Protein AF-A0A8S4QKG8-F1 (afdb_monomer_lite)

Secondary structure (DSSP, 8-state):
-----S--HHHHHHHHHHTT---TT---HHHHT-HHHHHHHHHHHHH--TTT---HHHHHHHHHHHHTT-SPPHHHHHHHHHHHHHHSTT-PPTT-HHHHHHHHHHHHHHHHHHHHHHHHHHHHHHHHHHHHHHHHHHHHHHHHHHHHHHHHHHHHHHHHHHHHHHHHHHHHHHHHHHHHHHHHHHHHHHHHHHH-TT-TTSSHHHHHHHHHHHTT---------------------------

Sequence (243 aa):
MNDLSTISDEEFVPFLKSLGVETYNKSFGWLLSDPDYEGVLGWIYNNLDQNNALTAREEYRYSELEKQGKVLSPEDLETQLHHLQDEFKGLCLPGDQDGLEDVTLDIRMQKEKLAMLNKQEEILKELIQQNEATNQELTMELTKLNAAQKLAADDERSMGEECVKLAKQVEAVTDDIIDTISDALNVYGNCAVDKYGSYGDALDRNNRKIFLRAGDRAWAPRAEHKFLEVGIIITSTDRRSIS

Structure (mmCIF, N/CA/C/O backbone):
data_AF-A0A8S4QKG8-F1
#
_entry.id   AF-A0A8S4QKG8-F1
#
loop_
_atom_site.group_PDB
_atom_site.id
_atom_site.type_symbol
_atom_site.label_atom_id
_atom_site.label_alt_id
_atom_site.label_comp_id
_atom_site.label_asym_id
_atom_site.label_entity_id
_atom_site.label_seq_id
_atom_site.pdbx_PDB_ins_code
_atom_site.Cartn_x
_atom_site.Cartn_y
_atom_site.Cartn_z
_atom_site.occupancy
_atom_site.B_iso_or_equiv
_atom_site.auth_seq_id
_atom_site.auth_comp_id
_atom_site.auth_asym_id
_atom_site.auth_atom_id
_atom_site.pdbx_PDB_model_num
ATOM 1 N N . MET A 1 1 ? -10.244 -33.639 55.761 1.00 27.81 1 MET A N 1
ATOM 2 C CA . MET A 1 1 ? -9.508 -33.469 54.489 1.00 27.81 1 MET A CA 1
ATOM 3 C C . MET A 1 1 ? -9.692 -32.014 54.112 1.00 27.81 1 MET A C 1
ATOM 5 O O . MET A 1 1 ? -10.764 -31.510 54.384 1.00 27.81 1 MET A O 1
ATOM 9 N N . ASN A 1 2 ? -8.629 -31.356 53.657 1.00 32.12 2 ASN A N 1
ATOM 10 C CA . ASN A 1 2 ? -8.483 -29.899 53.581 1.00 32.12 2 ASN A CA 1
ATOM 11 C C . ASN A 1 2 ? -9.630 -29.197 52.838 1.00 32.12 2 ASN A C 1
ATOM 13 O O . ASN A 1 2 ? -9.655 -29.230 51.609 1.00 32.12 2 ASN A O 1
ATOM 17 N N . ASP A 1 3 ? -10.500 -28.524 53.586 1.00 42.66 3 ASP A N 1
ATOM 18 C CA . ASP A 1 3 ? -11.373 -27.481 53.058 1.00 42.66 3 ASP A CA 1
ATOM 19 C C . ASP A 1 3 ? -10.503 -26.233 52.881 1.00 42.66 3 ASP A C 1
ATOM 21 O O . ASP A 1 3 ? -10.137 -25.550 53.837 1.00 42.66 3 ASP A O 1
ATOM 25 N N . LEU A 1 4 ? -10.033 -26.025 51.650 1.00 44.59 4 LEU A N 1
ATOM 26 C CA . LEU A 1 4 ? -9.472 -24.744 51.252 1.00 44.59 4 LEU A CA 1
ATOM 27 C C . LEU A 1 4 ? -10.643 -23.774 51.139 1.00 44.59 4 LEU A C 1
ATOM 29 O O . LEU A 1 4 ? -11.467 -23.941 50.241 1.00 44.59 4 LEU A O 1
ATOM 33 N N . SER A 1 5 ? -10.682 -22.762 52.004 1.00 53.34 5 SER A N 1
ATOM 34 C CA . SER A 1 5 ? -11.493 -21.565 51.792 1.00 53.34 5 SER A C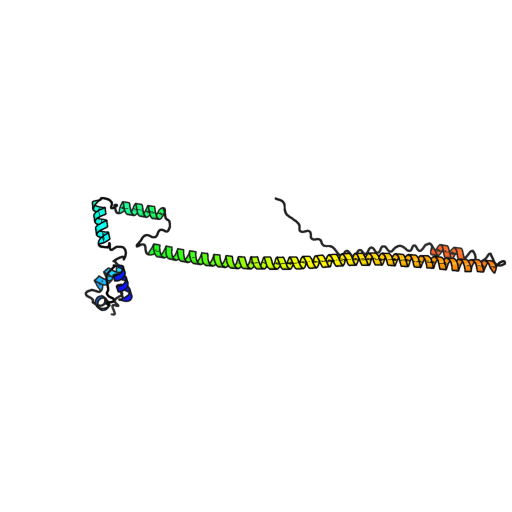A 1
ATOM 35 C C . SER A 1 5 ? -11.261 -21.088 50.356 1.00 53.34 5 SER A C 1
ATOM 37 O O . SER A 1 5 ? -10.155 -20.666 50.007 1.00 53.34 5 SER A O 1
ATOM 39 N N . THR A 1 6 ? -12.264 -21.223 49.489 1.00 65.62 6 THR A N 1
ATOM 40 C CA . THR A 1 6 ? -12.111 -20.982 48.043 1.00 65.62 6 THR A CA 1
ATOM 41 C C . THR A 1 6 ? -11.887 -19.516 47.694 1.00 65.62 6 THR A C 1
ATOM 43 O O . THR A 1 6 ? -11.539 -19.225 46.559 1.00 65.62 6 THR A O 1
ATOM 46 N N . ILE A 1 7 ? -12.098 -18.609 48.648 1.00 72.06 7 ILE A N 1
ATOM 47 C CA . ILE A 1 7 ? -12.075 -17.166 48.431 1.00 72.06 7 ILE A CA 1
ATOM 48 C C . ILE A 1 7 ? -10.981 -16.570 49.304 1.00 72.06 7 ILE A C 1
ATOM 50 O O . ILE A 1 7 ? -11.000 -16.701 50.530 1.00 72.06 7 ILE A O 1
ATOM 54 N N . SER A 1 8 ? -10.021 -15.917 48.661 1.00 82.88 8 SER A N 1
ATOM 55 C CA . SER A 1 8 ? -8.913 -15.255 49.347 1.00 82.88 8 SER A CA 1
ATOM 56 C C . SER A 1 8 ? -9.234 -13.794 49.676 1.00 82.88 8 SER A C 1
ATOM 58 O O . SER A 1 8 ? -10.112 -13.176 49.075 1.00 82.88 8 SER A O 1
ATOM 60 N N . ASP A 1 9 ? -8.471 -13.192 50.593 1.00 81.69 9 ASP A N 1
ATOM 61 C CA . ASP A 1 9 ? -8.544 -11.744 50.850 1.00 81.69 9 ASP A CA 1
ATOM 62 C C . ASP A 1 9 ? -8.263 -10.908 49.591 1.00 81.69 9 ASP A C 1
ATOM 64 O O . ASP A 1 9 ? -8.804 -9.811 49.441 1.00 81.69 9 ASP A O 1
ATOM 68 N N . GLU A 1 10 ? -7.436 -11.427 48.680 1.00 82.19 10 GLU A N 1
ATOM 69 C CA . GLU A 1 10 ? -7.090 -10.774 47.414 1.00 82.19 10 GLU A CA 1
ATOM 70 C C . GLU A 1 10 ? -8.295 -10.664 46.474 1.00 82.19 10 GLU A C 1
ATOM 72 O O . GLU A 1 10 ? -8.346 -9.743 45.665 1.00 82.19 10 GLU A O 1
ATOM 77 N N . GLU A 1 11 ? -9.287 -11.541 46.624 1.00 82.50 11 GLU A N 1
ATOM 78 C CA . GLU A 1 11 ? -10.525 -11.559 45.841 1.00 82.50 11 GLU A CA 1
ATOM 79 C C . GLU A 1 11 ? -11.683 -10.888 46.595 1.00 82.50 11 GLU A C 1
ATOM 81 O O . GLU A 1 11 ? -12.429 -10.076 46.040 1.00 82.50 11 GLU A O 1
ATOM 86 N N . PHE A 1 12 ? -11.798 -11.154 47.899 1.00 83.69 12 PHE A N 1
ATOM 87 C CA . PHE A 1 12 ? -12.907 -10.678 48.721 1.00 83.69 12 PHE A CA 1
ATOM 88 C C . PHE A 1 12 ? -12.830 -9.177 49.034 1.00 83.69 12 PHE A C 1
ATOM 90 O O . PHE A 1 12 ? -13.851 -8.488 49.064 1.00 83.69 12 PHE A O 1
ATOM 97 N N . VAL A 1 13 ? -11.629 -8.623 49.241 1.00 83.38 13 VAL A N 1
ATOM 98 C CA . VAL A 1 13 ? -11.464 -7.189 49.541 1.00 83.38 13 VAL A CA 1
ATOM 99 C C . VAL A 1 13 ? -11.816 -6.304 48.337 1.00 83.38 13 VAL A C 1
ATOM 101 O O . VAL A 1 13 ? -12.526 -5.312 48.538 1.00 83.38 13 VAL A O 1
ATOM 104 N N . PRO A 1 14 ? -11.371 -6.600 47.097 1.00 83.69 14 PRO A N 1
ATOM 105 C CA . PRO A 1 14 ? -11.862 -5.907 45.907 1.00 83.69 14 PRO A CA 1
ATOM 106 C C . PRO A 1 14 ? -13.374 -6.032 45.719 1.00 83.69 14 PRO A C 1
ATOM 108 O O . PRO A 1 14 ? -14.013 -5.029 45.406 1.00 83.69 14 PRO A O 1
ATOM 111 N N . PHE A 1 15 ? -13.955 -7.207 45.984 1.00 80.50 15 PHE A N 1
ATOM 112 C CA . PHE A 1 15 ? -15.405 -7.409 45.951 1.00 80.50 15 PHE A CA 1
ATOM 113 C C . PHE A 1 15 ? -16.141 -6.481 46.936 1.00 80.50 15 PHE A C 1
ATOM 115 O O . PHE A 1 15 ? -17.003 -5.705 46.524 1.00 80.50 15 PHE A O 1
ATOM 122 N N . LEU A 1 16 ? -15.743 -6.441 48.211 1.00 79.06 16 LEU A N 1
ATOM 123 C CA . LEU A 1 16 ? -16.337 -5.525 49.196 1.00 79.06 16 LEU A CA 1
ATOM 124 C C . LEU A 1 16 ? -16.180 -4.047 48.800 1.00 79.06 16 LEU A C 1
ATOM 126 O O . LEU A 1 16 ? -17.104 -3.254 48.976 1.00 79.06 16 LEU A O 1
ATOM 130 N N . LYS A 1 17 ? -15.032 -3.671 48.221 1.00 77.44 17 LYS A N 1
ATOM 131 C CA . LYS A 1 17 ? -14.807 -2.311 47.706 1.00 77.44 17 LYS A CA 1
ATOM 132 C C . LYS A 1 17 ? -15.717 -1.982 46.522 1.00 77.44 17 LYS A C 1
ATOM 134 O O . LYS A 1 17 ? -16.183 -0.849 46.441 1.00 77.44 17 LYS A O 1
ATOM 139 N N . SER A 1 18 ? -15.983 -2.943 45.635 1.00 69.06 18 SER A N 1
ATOM 140 C CA . SER A 1 18 ? -16.924 -2.763 44.520 1.00 69.06 18 SER A CA 1
ATOM 141 C C . SER A 1 18 ? -18.357 -2.513 45.006 1.00 69.06 18 SER A C 1
ATOM 143 O O . SER A 1 18 ? -19.052 -1.683 44.433 1.00 69.06 18 SER A O 1
ATOM 145 N N . LEU A 1 19 ? -18.744 -3.105 46.142 1.00 70.44 19 LEU A N 1
ATOM 146 C CA . LEU A 1 19 ? -20.017 -2.850 46.830 1.00 70.44 19 LEU A CA 1
ATOM 147 C C . LEU A 1 19 ? -20.035 -1.540 47.649 1.00 70.44 19 LEU A C 1
ATOM 149 O O . LEU A 1 19 ? -21.010 -1.253 48.341 1.00 70.44 19 LEU A O 1
ATOM 153 N N . GLY A 1 20 ? -18.959 -0.745 47.619 1.00 67.00 20 GLY A N 1
ATOM 154 C CA . GLY A 1 20 ? -18.856 0.518 48.358 1.00 67.00 20 GLY A CA 1
ATOM 155 C C . GLY A 1 20 ? -18.564 0.367 49.856 1.00 67.00 20 GLY A C 1
ATOM 156 O O . GLY A 1 20 ? -18.690 1.338 50.603 1.00 67.00 20 GLY A O 1
ATOM 157 N N . VAL A 1 21 ? -18.160 -0.821 50.317 1.00 76.50 21 VAL A N 1
ATOM 158 C CA . VAL A 1 21 ? -17.797 -1.063 51.720 1.00 76.50 21 VAL A CA 1
ATOM 159 C C . VAL A 1 21 ? -16.366 -0.587 51.980 1.00 76.50 21 VAL A C 1
ATOM 161 O O . VAL A 1 21 ? -15.404 -1.049 51.360 1.00 76.50 21 VAL A O 1
ATOM 164 N N . GLU A 1 22 ? -16.197 0.321 52.944 1.00 78.06 22 GLU A N 1
ATOM 165 C CA . GLU A 1 22 ? -14.873 0.753 53.392 1.00 78.06 22 GLU A CA 1
ATOM 166 C C . GLU A 1 22 ? -14.187 -0.361 54.195 1.00 78.06 22 GLU A C 1
ATOM 168 O O . GLU A 1 22 ? -14.507 -0.631 55.351 1.00 78.06 22 GLU A O 1
ATOM 173 N N . THR A 1 23 ? -13.200 -1.012 53.580 1.00 78.69 23 THR A N 1
ATOM 174 C CA . THR A 1 23 ? -12.459 -2.123 54.200 1.00 78.69 23 THR A CA 1
ATOM 175 C C . THR A 1 23 ? -11.288 -1.676 55.079 1.00 78.69 23 THR A C 1
ATOM 177 O O . THR A 1 23 ? -10.695 -2.497 55.775 1.00 78.69 23 THR A O 1
ATOM 180 N N . TYR A 1 24 ? -10.929 -0.385 55.069 1.00 81.81 24 TYR A N 1
ATOM 181 C CA . TYR A 1 24 ? -9.820 0.203 55.845 1.00 81.81 24 TYR A CA 1
ATOM 182 C C . TYR A 1 24 ? -8.484 -0.562 55.748 1.00 81.81 24 TYR A C 1
ATOM 184 O O . TYR A 1 24 ? -7.706 -0.571 56.701 1.00 81.81 24 TYR A O 1
ATOM 192 N N . ASN A 1 25 ? -8.217 -1.223 54.614 1.00 78.31 25 ASN A N 1
ATOM 193 C CA . ASN A 1 25 ? -7.061 -2.112 54.412 1.00 78.31 25 ASN A CA 1
ATOM 194 C C . ASN A 1 25 ? -6.927 -3.217 55.480 1.00 78.31 25 ASN A C 1
ATOM 196 O O . ASN A 1 25 ? -5.820 -3.670 55.774 1.00 78.31 25 ASN A O 1
ATOM 200 N N . LYS A 1 26 ? -8.042 -3.639 56.082 1.00 80.94 26 LYS A N 1
ATOM 201 C CA . LYS A 1 26 ? -8.073 -4.777 56.998 1.00 80.94 26 LYS A CA 1
ATOM 202 C C . LYS A 1 26 ? -8.144 -6.085 56.214 1.00 80.94 26 LYS A C 1
ATOM 204 O O . LYS A 1 26 ? -8.755 -6.148 55.153 1.00 80.94 26 LYS A O 1
ATOM 209 N N . SER A 1 27 ? -7.519 -7.111 56.782 1.00 81.75 27 SER A N 1
ATOM 210 C CA . SER A 1 27 ? -7.622 -8.496 56.326 1.00 81.75 27 SER A CA 1
ATOM 211 C C . SER A 1 27 ? -8.910 -9.126 56.865 1.00 81.75 27 SER A C 1
ATOM 213 O O . SER A 1 27 ? -9.247 -8.941 58.041 1.00 81.75 27 SER A O 1
ATOM 215 N N . PHE A 1 28 ? -9.614 -9.863 56.007 1.00 83.06 28 PHE A N 1
ATOM 216 C CA . PHE A 1 28 ? -10.809 -10.645 56.329 1.00 83.06 28 PHE A CA 1
ATOM 217 C C . PHE A 1 28 ? -10.529 -12.150 56.278 1.00 83.06 28 PHE A C 1
ATOM 219 O O . PHE A 1 28 ? -11.426 -12.934 56.569 1.00 83.06 28 PHE A O 1
ATOM 226 N N . GLY A 1 29 ? -9.287 -12.568 56.011 1.00 80.00 29 GLY A N 1
ATOM 227 C CA . GLY A 1 29 ? -8.902 -13.975 55.917 1.00 80.00 29 GLY A CA 1
ATOM 228 C C . GLY A 1 29 ? -9.240 -14.781 57.172 1.00 80.00 29 GLY A C 1
ATOM 229 O O . GLY A 1 29 ? -9.625 -15.940 57.070 1.00 80.00 29 GLY A O 1
ATOM 230 N N . TRP A 1 30 ? -9.187 -14.158 58.355 1.00 82.50 30 TRP A N 1
ATOM 231 C CA . TRP A 1 30 ? -9.609 -14.790 59.611 1.00 82.50 30 TRP A CA 1
ATOM 232 C C . TRP A 1 30 ? -11.117 -15.077 59.663 1.00 82.50 30 TRP A C 1
ATOM 234 O O . TRP A 1 30 ? -11.514 -16.072 60.252 1.00 82.50 30 TRP A O 1
ATOM 244 N N . LEU A 1 31 ? -11.936 -14.224 59.045 1.00 82.00 31 LEU A N 1
ATOM 245 C CA . LEU A 1 31 ? -13.392 -14.353 58.983 1.00 82.00 31 LEU A CA 1
ATOM 246 C C . LEU A 1 31 ? -13.812 -15.318 57.864 1.00 82.00 31 LEU A C 1
ATOM 248 O O . LEU A 1 31 ? -14.765 -16.070 58.018 1.00 82.00 31 LEU A O 1
ATOM 252 N N . LEU A 1 32 ? -13.065 -15.324 56.756 1.00 80.19 32 LEU A N 1
ATOM 253 C CA . LEU A 1 32 ? -13.228 -16.267 55.645 1.00 80.19 32 LEU A CA 1
ATOM 254 C C . LEU A 1 32 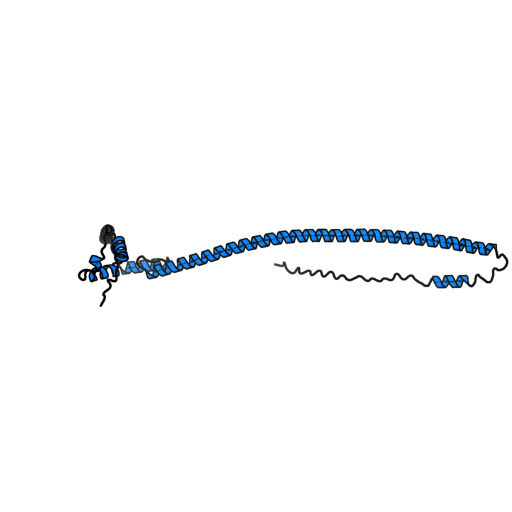? -12.812 -17.698 56.014 1.00 80.19 32 LEU A C 1
ATOM 256 O O . LEU A 1 32 ? -13.237 -18.633 55.352 1.00 80.19 32 LEU A O 1
ATOM 260 N N . SER A 1 33 ? -12.002 -17.860 57.065 1.00 80.50 33 SER A N 1
ATOM 261 C CA . SER A 1 33 ? -11.580 -19.164 57.599 1.00 80.50 33 SER A CA 1
ATOM 262 C C . SER A 1 33 ? -12.403 -19.616 58.812 1.00 80.50 33 SER A C 1
ATOM 264 O O . SER A 1 33 ? -12.088 -20.644 59.413 1.00 80.50 33 SER A O 1
ATOM 266 N N . ASP A 1 34 ? -13.391 -18.822 59.238 1.00 83.50 34 ASP A N 1
ATOM 267 C CA . ASP A 1 34 ? -14.252 -19.147 60.372 1.00 83.50 34 ASP A CA 1
ATOM 268 C C . ASP A 1 34 ? -15.469 -19.949 59.873 1.00 83.50 34 ASP A C 1
ATOM 270 O O . ASP A 1 34 ? -16.267 -19.400 59.107 1.00 83.50 34 ASP A O 1
ATOM 274 N N . PRO A 1 35 ? -15.655 -21.215 60.298 1.00 81.00 35 PRO A N 1
ATOM 275 C CA . PRO A 1 35 ? -16.741 -22.076 59.823 1.00 81.00 35 PRO A CA 1
ATOM 276 C C . PRO A 1 35 ? -18.144 -21.489 60.020 1.00 81.00 35 PRO A C 1
ATOM 278 O O . PRO A 1 35 ? -19.060 -21.827 59.269 1.00 81.00 35 PRO A O 1
ATOM 281 N N . ASP A 1 36 ? -18.320 -20.608 61.010 1.00 82.00 36 ASP A N 1
ATOM 282 C CA . ASP A 1 36 ? -19.609 -19.974 61.299 1.00 82.00 36 ASP A CA 1
ATOM 283 C C . ASP A 1 36 ? -19.971 -18.886 60.266 1.00 82.00 36 ASP A C 1
ATOM 285 O O . ASP A 1 36 ? -21.151 -18.572 60.080 1.00 82.00 36 ASP A O 1
ATOM 289 N N . TYR A 1 37 ? -18.978 -18.322 59.564 1.00 77.75 37 TYR A N 1
ATOM 290 C CA . TYR A 1 37 ? -19.150 -17.214 58.612 1.00 77.75 37 TYR A CA 1
ATOM 291 C C . TYR A 1 37 ? -18.769 -17.574 57.172 1.00 77.75 37 TYR A C 1
ATOM 293 O O . TYR A 1 37 ? -19.344 -17.009 56.240 1.00 77.75 37 TYR A O 1
ATOM 301 N N . GLU A 1 38 ? -17.856 -18.524 56.969 1.00 81.19 38 GLU A N 1
ATOM 302 C CA . GLU A 1 38 ? -17.320 -18.934 55.667 1.00 81.19 38 GLU A CA 1
ATOM 303 C C . GLU A 1 38 ? -18.432 -19.274 54.666 1.00 81.19 38 GLU A C 1
ATOM 305 O O . GLU A 1 38 ? -18.442 -18.762 53.546 1.00 81.19 38 GLU A O 1
ATOM 310 N N . GLY A 1 39 ? -19.430 -20.061 55.083 1.00 75.44 39 GLY A N 1
ATOM 311 C CA . GLY A 1 39 ? -20.544 -20.446 54.212 1.00 75.44 39 GLY A CA 1
ATOM 312 C C . GLY A 1 39 ? -21.406 -19.261 53.764 1.00 75.44 39 GLY A C 1
ATOM 313 O O . GLY A 1 39 ? -21.828 -19.196 52.609 1.00 75.44 39 GLY A O 1
ATOM 314 N N . VAL A 1 40 ? -21.641 -18.292 54.653 1.00 76.50 40 VAL A N 1
ATOM 315 C CA . VAL A 1 40 ? -22.446 -17.097 54.353 1.00 76.50 40 VAL A CA 1
ATOM 316 C C . VAL A 1 40 ? -21.664 -16.128 53.469 1.00 76.50 40 VAL A C 1
ATOM 318 O O . VAL A 1 40 ? -22.211 -15.600 52.504 1.00 76.50 40 VAL A O 1
ATOM 321 N N . LEU A 1 41 ? -20.379 -15.918 53.758 1.00 78.62 41 LEU A N 1
ATOM 322 C CA . LEU A 1 41 ? -19.513 -15.031 52.979 1.00 78.62 41 LEU A CA 1
ATOM 323 C C . LEU A 1 41 ? -19.220 -15.600 51.592 1.00 78.62 41 LEU A C 1
ATOM 325 O O . LEU A 1 41 ? -19.225 -14.850 50.619 1.00 78.62 41 LEU A O 1
ATOM 329 N N . GLY A 1 42 ? -19.053 -16.919 51.486 1.00 74.94 42 GLY A N 1
ATOM 330 C CA . GLY A 1 42 ? -18.934 -17.605 50.206 1.00 74.94 42 GLY A CA 1
ATOM 331 C C . GLY A 1 42 ? -20.214 -17.531 49.384 1.00 74.94 42 GLY A C 1
ATOM 332 O O . GLY A 1 42 ? -20.161 -17.294 48.179 1.00 74.94 42 GLY A O 1
ATOM 333 N N . TRP A 1 43 ? -21.381 -17.655 50.020 1.00 73.88 43 TRP A N 1
ATOM 334 C CA . TRP A 1 43 ? -22.649 -17.443 49.326 1.00 73.88 43 TRP A CA 1
ATOM 335 C C . TRP A 1 43 ? -22.785 -15.999 48.828 1.00 73.88 43 TRP A C 1
ATOM 337 O O . TRP A 1 43 ? -23.118 -15.793 47.665 1.00 73.88 43 TRP A O 1
ATOM 347 N N . ILE A 1 44 ? -22.463 -15.009 49.665 1.00 72.75 44 ILE A N 1
ATOM 348 C CA . ILE A 1 44 ? -22.482 -13.587 49.298 1.00 72.75 44 ILE A CA 1
ATOM 349 C C . ILE A 1 44 ? -21.546 -13.317 48.115 1.00 72.75 44 ILE A C 1
ATOM 351 O O . ILE A 1 44 ? -21.988 -12.775 47.112 1.00 72.75 44 ILE A O 1
ATOM 355 N N . TYR A 1 45 ? -20.286 -13.738 48.190 1.00 74.12 45 TYR A N 1
ATOM 356 C CA . TYR A 1 45 ? -19.305 -13.515 47.126 1.00 74.12 45 TYR A CA 1
ATOM 357 C C . TYR A 1 45 ? -19.743 -14.096 45.773 1.00 74.12 45 TYR A C 1
ATOM 359 O O . TYR A 1 45 ? -19.533 -13.477 44.737 1.00 74.12 45 TYR A O 1
ATOM 367 N N . ASN A 1 46 ? -20.390 -15.264 45.787 1.00 69.44 46 ASN A N 1
ATOM 368 C CA . ASN A 1 46 ? -20.796 -15.961 44.567 1.00 69.44 46 ASN A CA 1
ATOM 369 C C . ASN A 1 46 ? -22.152 -15.508 43.999 1.00 69.44 46 ASN A C 1
ATOM 371 O O . ASN A 1 46 ? -22.456 -15.844 42.859 1.00 69.44 46 ASN A O 1
ATOM 375 N N . ASN A 1 47 ? -22.993 -14.821 44.783 1.00 60.72 47 ASN A N 1
ATOM 376 C CA . ASN A 1 47 ? -24.384 -14.531 44.397 1.00 60.72 47 ASN A CA 1
ATOM 377 C C . ASN A 1 47 ? -24.761 -13.041 44.462 1.00 60.72 47 ASN A C 1
ATOM 379 O O . ASN A 1 47 ? -25.785 -12.660 43.895 1.00 60.72 47 ASN A O 1
ATOM 383 N N . LEU A 1 48 ? -23.982 -12.188 45.138 1.00 65.31 48 LEU A N 1
ATOM 384 C CA . LEU A 1 48 ? -24.172 -10.738 45.076 1.00 65.31 48 LEU A CA 1
ATOM 385 C C . LEU A 1 48 ? -23.450 -10.194 43.845 1.00 65.31 48 LEU A C 1
ATOM 387 O O . LEU A 1 48 ? -22.249 -9.945 43.856 1.00 65.31 48 LEU A O 1
ATOM 391 N N . ASP A 1 49 ? -24.217 -10.013 42.777 1.00 56.56 49 ASP A N 1
ATOM 392 C CA . ASP A 1 49 ? -23.765 -9.319 41.580 1.00 56.56 49 ASP A CA 1
ATOM 393 C C . ASP A 1 49 ? -23.447 -7.850 41.928 1.00 56.56 49 ASP A C 1
ATOM 395 O O . ASP A 1 49 ? -24.255 -7.153 42.555 1.00 56.56 49 ASP A O 1
ATOM 399 N N . GLN A 1 50 ? -22.257 -7.387 41.526 1.00 54.69 50 GLN A N 1
ATOM 400 C CA . GLN A 1 50 ? -21.750 -6.023 41.736 1.00 54.69 50 GLN A C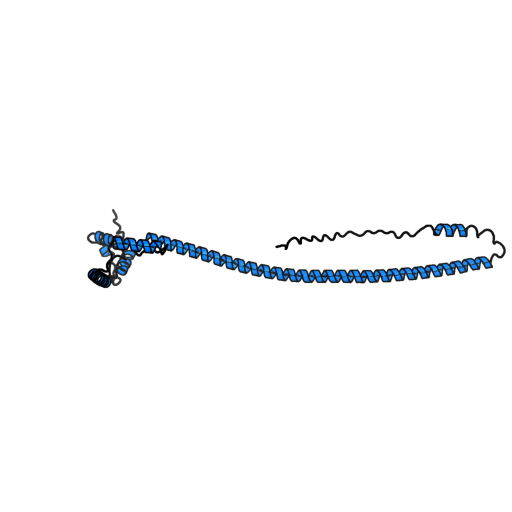A 1
ATOM 401 C C . GLN A 1 50 ? -22.709 -4.950 41.187 1.00 54.69 50 GLN A C 1
ATOM 403 O O . GLN A 1 50 ? -22.627 -3.792 41.593 1.00 54.69 50 GLN A O 1
ATOM 408 N N . ASN A 1 51 ? -23.636 -5.339 40.304 1.00 51.53 51 ASN A N 1
ATOM 409 C CA . ASN A 1 51 ? -24.620 -4.463 39.673 1.00 51.53 51 ASN A CA 1
ATOM 410 C C . ASN A 1 51 ? -26.032 -4.509 40.293 1.00 51.53 51 ASN A C 1
ATOM 412 O O . ASN A 1 51 ? -26.869 -3.690 39.917 1.00 51.53 51 ASN A O 1
ATOM 416 N N . ASN A 1 52 ? -26.324 -5.426 41.228 1.00 51.88 52 ASN A N 1
ATOM 417 C CA . ASN A 1 52 ? -27.689 -5.627 41.755 1.00 51.88 52 ASN A CA 1
ATOM 418 C C . ASN A 1 52 ? -27.972 -4.947 43.102 1.00 51.88 52 ASN A C 1
ATOM 420 O O . ASN A 1 52 ? -29.121 -4.909 43.546 1.00 51.88 52 ASN A O 1
ATOM 424 N N . ALA A 1 53 ? -26.954 -4.408 43.773 1.00 57.53 53 ALA A N 1
ATOM 425 C CA . ALA A 1 53 ? -27.153 -3.633 44.990 1.00 57.53 53 ALA A CA 1
ATOM 426 C C . ALA A 1 53 ? -27.427 -2.168 44.624 1.00 57.53 53 ALA A C 1
ATOM 428 O O . ALA A 1 53 ? -26.503 -1.407 44.339 1.00 57.53 53 ALA A O 1
ATOM 429 N N . LEU A 1 54 ? -28.700 -1.763 44.643 1.00 56.84 54 LEU A N 1
ATOM 430 C CA . LEU A 1 54 ? -29.058 -0.348 44.561 1.00 56.84 54 LEU A CA 1
ATOM 431 C C . LEU A 1 54 ? -28.411 0.378 45.746 1.00 56.84 54 LEU A C 1
ATOM 433 O O . LEU A 1 54 ? -28.610 0.017 46.905 1.00 56.84 54 LEU A O 1
ATOM 437 N N . THR A 1 55 ? -27.642 1.429 45.480 1.00 64.88 55 THR A N 1
ATOM 438 C CA . THR A 1 55 ? -27.177 2.308 46.556 1.00 64.88 55 THR A CA 1
ATOM 439 C C . THR A 1 55 ? -28.386 2.925 47.266 1.00 64.88 55 THR A C 1
ATOM 441 O O . THR A 1 55 ? -29.428 3.136 46.650 1.00 64.88 55 THR A O 1
ATOM 444 N N . ALA A 1 56 ? -28.262 3.328 48.535 1.00 70.75 56 ALA A N 1
ATOM 445 C CA . ALA A 1 56 ? -29.368 3.972 49.269 1.00 70.75 56 ALA A CA 1
ATOM 446 C C . ALA A 1 56 ? -29.983 5.179 48.518 1.00 70.75 56 ALA A C 1
ATOM 448 O O . ALA A 1 56 ? -31.161 5.512 48.660 1.00 70.75 56 ALA A O 1
ATOM 449 N N . ARG A 1 57 ? -29.179 5.842 47.676 1.00 66.19 57 ARG A N 1
ATOM 450 C CA . ARG A 1 57 ? -29.628 6.908 46.775 1.00 66.19 57 ARG A CA 1
ATOM 451 C C . ARG A 1 57 ? -30.490 6.380 45.626 1.00 66.19 57 ARG A C 1
ATOM 453 O O . ARG A 1 57 ? -31.450 7.046 45.239 1.00 66.19 57 ARG A O 1
ATOM 460 N N . GLU A 1 58 ? -30.126 5.247 45.049 1.00 71.88 58 GLU A N 1
ATOM 461 C CA . GLU A 1 58 ? -30.855 4.591 43.965 1.00 71.88 58 GLU A CA 1
ATOM 462 C C . GLU A 1 58 ? -32.118 3.904 44.471 1.00 71.88 58 GLU A C 1
ATOM 464 O O . GLU A 1 58 ? -33.145 4.045 43.821 1.00 71.88 58 GLU A O 1
ATOM 469 N N . GLU A 1 59 ? -32.100 3.302 45.662 1.00 76.69 59 GLU A N 1
ATOM 470 C CA . GLU A 1 59 ? -33.300 2.797 46.343 1.00 76.69 59 GLU A CA 1
ATOM 471 C C . GLU A 1 59 ? -34.319 3.922 46.589 1.00 76.69 59 GLU A C 1
ATOM 473 O O . GLU A 1 59 ? -35.503 3.801 46.259 1.00 76.69 59 GLU A O 1
ATOM 478 N N . TYR A 1 60 ? -33.864 5.077 47.097 1.00 78.69 60 TYR A N 1
ATOM 479 C CA . TYR A 1 60 ? -34.723 6.255 47.247 1.00 78.69 60 TYR A CA 1
ATOM 480 C C . TYR A 1 60 ? -35.277 6.732 45.896 1.00 78.69 60 TYR A C 1
ATOM 482 O O . TYR A 1 60 ? -36.465 7.024 45.770 1.00 78.69 60 TYR A O 1
ATOM 490 N N . ARG A 1 61 ? -34.440 6.780 44.854 1.00 78.75 61 ARG A N 1
ATOM 491 C CA . ARG A 1 61 ? -34.878 7.166 43.503 1.00 78.75 61 ARG A CA 1
ATOM 492 C C . ARG A 1 61 ? -35.892 6.186 42.923 1.00 78.75 61 ARG A C 1
ATOM 494 O O . ARG A 1 61 ? -36.860 6.629 42.313 1.00 78.75 61 ARG A O 1
ATOM 501 N N . TYR A 1 62 ? -35.661 4.890 43.098 1.00 81.94 62 TYR A N 1
ATOM 502 C CA . TYR A 1 62 ? -36.536 3.832 42.617 1.00 81.94 62 TYR A CA 1
ATOM 503 C C . TYR A 1 62 ? -37.901 3.930 43.296 1.00 81.94 62 TYR A C 1
ATOM 505 O O . TYR A 1 62 ? -38.912 4.019 42.609 1.00 81.94 62 TYR A O 1
ATOM 513 N N . SER A 1 63 ? -37.931 4.059 44.625 1.00 83.44 63 SER A N 1
ATOM 514 C CA . SER A 1 63 ? -39.184 4.221 45.374 1.00 83.44 63 SER A CA 1
ATOM 515 C C . SER A 1 63 ? -39.953 5.501 45.009 1.00 83.44 63 SER A C 1
ATOM 517 O O . SER A 1 63 ? -41.181 5.488 44.953 1.00 83.44 63 SER A O 1
ATOM 519 N N . GLU A 1 64 ? -39.276 6.612 44.703 1.00 88.25 64 GLU A N 1
ATOM 520 C CA . GLU A 1 64 ? -39.934 7.820 44.184 1.00 88.25 64 GLU A CA 1
ATOM 521 C C . GLU A 1 64 ? -40.510 7.624 42.772 1.00 88.25 64 GLU A C 1
ATOM 523 O O . GLU A 1 64 ? -41.601 8.114 42.476 1.00 88.25 64 GLU A O 1
ATOM 528 N N . LEU A 1 65 ? -39.810 6.899 41.895 1.00 85.00 65 LEU A N 1
ATOM 529 C CA . LEU A 1 65 ? -40.297 6.566 40.552 1.00 85.00 65 LEU A CA 1
ATOM 530 C C . LEU A 1 65 ? -41.478 5.591 40.599 1.00 85.00 65 LEU A C 1
ATOM 532 O O . LEU A 1 65 ? -42.423 5.737 39.822 1.00 85.00 65 LEU A O 1
ATOM 536 N N . GLU A 1 66 ? -41.448 4.646 41.534 1.00 86.81 66 GLU A N 1
ATOM 537 C CA . GLU A 1 66 ? -42.514 3.679 41.780 1.00 86.81 66 GLU A CA 1
ATOM 538 C C . GLU A 1 66 ? -43.789 4.385 42.259 1.00 86.81 66 GLU A C 1
ATOM 540 O O . GLU A 1 66 ? -44.853 4.205 41.668 1.00 86.81 66 GLU A O 1
ATOM 545 N N . LYS A 1 67 ? -43.677 5.306 43.230 1.00 89.81 67 LYS A N 1
ATOM 546 C CA . LYS A 1 67 ? -44.798 6.163 43.671 1.00 89.81 67 LYS A CA 1
ATOM 547 C C . LYS A 1 67 ? -45.385 7.013 42.543 1.00 89.81 67 LYS A C 1
ATOM 549 O O . LYS A 1 67 ? -46.569 7.334 42.569 1.00 89.81 67 LYS A O 1
ATOM 554 N N . GLN A 1 68 ? -44.562 7.409 41.572 1.00 89.75 68 GLN A N 1
ATOM 555 C CA . GLN A 1 68 ? -44.988 8.178 40.399 1.00 89.75 68 GLN A CA 1
ATOM 556 C C . GLN A 1 68 ? -45.563 7.299 39.276 1.00 89.75 68 GLN A C 1
ATOM 558 O O . GLN A 1 68 ? -45.958 7.843 38.245 1.00 89.75 68 GLN A O 1
ATOM 563 N N . GLY A 1 69 ? -45.594 5.971 39.444 1.00 83.56 69 GLY A N 1
ATOM 564 C CA . GLY A 1 69 ? -46.062 5.028 38.425 1.00 83.56 69 GLY A CA 1
ATOM 565 C C . GLY A 1 69 ? -45.184 4.999 37.171 1.00 83.56 69 GLY A C 1
ATOM 566 O O . GLY A 1 69 ? -45.676 4.709 36.086 1.00 83.56 69 GLY A O 1
ATOM 567 N N . LYS A 1 70 ? -43.902 5.363 37.296 1.00 83.88 70 LYS A N 1
ATOM 568 C CA . LYS A 1 70 ? -42.940 5.427 36.180 1.00 83.88 70 LYS A CA 1
ATOM 569 C C . LYS A 1 70 ? -42.074 4.176 36.051 1.00 83.88 70 LYS A C 1
ATOM 571 O O . LYS A 1 70 ? -41.256 4.103 35.138 1.00 83.88 70 LYS A O 1
ATOM 576 N N . VAL A 1 71 ? -42.210 3.235 36.979 1.00 84.50 71 VAL A N 1
ATOM 577 C CA . VAL A 1 71 ? -41.522 1.945 36.931 1.00 84.50 71 VAL A CA 1
ATOM 578 C C . VAL A 1 71 ? -42.288 1.043 35.973 1.00 84.50 71 VAL A C 1
ATOM 580 O O . VAL A 1 71 ? -43.498 0.869 36.111 1.00 84.50 71 VAL A O 1
ATOM 583 N N . LEU A 1 72 ? -41.581 0.524 34.974 1.00 82.62 72 LEU A N 1
ATOM 584 C CA . LEU A 1 72 ? -42.138 -0.424 34.017 1.00 82.62 72 LEU A CA 1
ATOM 585 C C . LEU A 1 72 ? -42.391 -1.769 34.694 1.00 82.62 72 LEU A C 1
ATOM 587 O O . LEU A 1 72 ? -41.710 -2.132 35.655 1.00 82.62 72 LEU A O 1
ATOM 591 N N . SER A 1 73 ? -43.356 -2.518 34.164 1.00 86.62 73 SER A N 1
ATOM 592 C CA . SER A 1 73 ? -43.482 -3.923 34.529 1.00 86.62 73 SER A CA 1
ATOM 593 C C . SER A 1 73 ? -42.244 -4.699 34.041 1.00 86.62 73 SER A C 1
ATOM 595 O O . SER A 1 73 ? -41.597 -4.267 33.082 1.00 86.62 73 SER A O 1
ATOM 597 N N . PRO A 1 74 ? -41.899 -5.839 34.665 1.00 82.75 74 PRO A N 1
ATOM 598 C CA . PRO A 1 74 ? -40.778 -6.666 34.215 1.00 82.75 74 PRO A CA 1
ATOM 599 C C . PRO A 1 74 ? -40.896 -7.075 32.739 1.00 82.75 74 PRO A C 1
ATOM 601 O O . PRO A 1 74 ? -39.924 -6.992 31.998 1.00 82.75 74 PRO A O 1
ATOM 604 N N . GLU A 1 75 ? -42.108 -7.423 32.298 1.00 85.88 75 GLU A N 1
ATOM 605 C CA . GLU A 1 75 ? -42.407 -7.826 30.917 1.00 85.88 75 GLU A CA 1
ATOM 606 C C . GLU A 1 75 ? -42.216 -6.661 29.928 1.00 85.88 75 GLU A C 1
ATOM 608 O O . GLU A 1 75 ? -41.616 -6.825 28.861 1.00 85.88 75 GLU A O 1
ATOM 613 N N . ASP A 1 76 ? -42.667 -5.454 30.290 1.00 86.06 76 ASP A N 1
ATOM 614 C CA . ASP A 1 76 ? -42.476 -4.256 29.462 1.00 86.06 76 ASP A CA 1
ATOM 615 C C . ASP A 1 76 ? -40.999 -3.839 29.399 1.00 86.06 76 ASP A C 1
ATOM 617 O O . ASP A 1 76 ? -40.531 -3.360 28.362 1.00 86.06 76 ASP A O 1
ATOM 621 N N . LEU A 1 77 ? -40.258 -4.018 30.498 1.00 84.25 77 LEU A N 1
ATOM 622 C CA . LEU A 1 77 ? -38.831 -3.722 30.574 1.00 84.25 77 LEU A CA 1
ATOM 623 C C . LEU A 1 77 ? -38.017 -4.673 29.688 1.00 84.25 77 LEU A C 1
ATOM 625 O O . LEU A 1 77 ? -37.200 -4.200 28.901 1.00 84.25 77 LEU A O 1
ATOM 629 N N . GLU A 1 78 ? -38.266 -5.984 29.764 1.00 83.69 78 GLU A N 1
ATOM 630 C CA . GLU A 1 78 ? -37.626 -6.980 28.890 1.00 83.69 78 GLU A CA 1
ATOM 631 C C . GLU A 1 78 ? -37.911 -6.693 27.414 1.00 83.69 78 GLU A C 1
ATOM 633 O O . GLU A 1 78 ? -37.001 -6.704 26.584 1.00 83.69 78 GLU A O 1
ATOM 638 N N . THR A 1 79 ? -39.158 -6.346 27.087 1.00 87.69 79 THR A N 1
ATOM 639 C CA . THR A 1 79 ? -39.551 -6.017 25.712 1.00 87.69 79 THR A CA 1
ATOM 640 C C . THR A 1 79 ? -38.802 -4.785 25.187 1.00 87.69 79 THR A C 1
ATOM 642 O O . THR A 1 79 ? -38.340 -4.774 24.044 1.00 87.69 79 THR A O 1
ATOM 645 N N . GLN A 1 80 ? -38.638 -3.746 26.013 1.00 86.62 80 GLN A N 1
ATOM 646 C CA . GLN A 1 80 ? -37.871 -2.553 25.639 1.00 86.62 80 GLN A CA 1
ATOM 647 C C . GLN A 1 80 ? -36.366 -2.822 25.541 1.00 86.62 80 GLN A C 1
ATOM 649 O O . GLN A 1 80 ? -35.715 -2.287 24.642 1.00 86.62 80 GLN A O 1
ATOM 654 N N . LEU A 1 81 ? -35.811 -3.655 26.425 1.00 84.44 81 LEU A N 1
ATOM 655 C CA . LEU A 1 81 ? -34.404 -4.055 26.372 1.00 84.44 81 LEU A CA 1
ATOM 656 C C . LEU A 1 81 ? -34.095 -4.858 25.107 1.00 84.44 81 LEU A C 1
ATOM 658 O O . LEU A 1 81 ? -33.109 -4.561 24.434 1.00 84.44 81 LEU A O 1
ATOM 662 N N . HIS A 1 82 ? -34.963 -5.796 24.722 1.00 84.62 82 HIS A N 1
ATOM 663 C CA . HIS A 1 82 ? -34.818 -6.515 23.457 1.00 84.62 82 HIS A CA 1
ATOM 664 C C . HIS A 1 82 ? -34.915 -5.590 22.246 1.00 84.62 82 HIS A C 1
ATOM 666 O O . HIS A 1 82 ? -34.075 -5.673 21.353 1.00 84.62 82 HIS A O 1
ATOM 672 N N . HIS A 1 83 ? -35.864 -4.649 22.236 1.00 88.44 83 HIS A N 1
ATOM 673 C CA . HIS A 1 83 ? -35.941 -3.657 21.163 1.00 88.44 83 HIS A CA 1
ATOM 674 C C . HIS A 1 83 ? -34.649 -2.826 21.055 1.00 88.44 83 HIS A C 1
ATOM 676 O O . HIS A 1 83 ? -34.175 -2.551 19.953 1.00 88.44 83 HIS A O 1
ATOM 682 N N . LEU A 1 84 ? -34.054 -2.436 22.187 1.00 86.12 84 LEU A N 1
ATOM 683 C CA . LEU A 1 84 ? -32.778 -1.716 22.216 1.00 86.12 84 LEU A CA 1
ATOM 684 C C . LEU A 1 84 ? -31.611 -2.563 21.694 1.00 86.12 84 LEU A C 1
ATOM 686 O O . LEU A 1 84 ? -30.780 -2.047 20.951 1.00 86.12 84 LEU A O 1
ATOM 690 N N . GLN A 1 85 ? -31.542 -3.844 22.051 1.00 83.00 85 GLN A N 1
ATOM 691 C CA . GLN A 1 85 ? -30.514 -4.758 21.540 1.00 83.00 85 GLN A CA 1
ATOM 692 C C . GLN A 1 85 ? -30.658 -5.024 20.033 1.00 83.00 85 GLN A C 1
ATOM 694 O O . GLN A 1 85 ? -29.652 -5.142 19.329 1.00 83.00 85 GLN A O 1
ATOM 699 N N . ASP A 1 86 ? -31.889 -5.073 19.523 1.00 85.62 86 ASP A N 1
ATOM 700 C CA . ASP A 1 86 ? -32.164 -5.221 18.092 1.00 85.62 86 ASP A CA 1
ATOM 701 C C . ASP A 1 86 ? -31.776 -3.968 17.295 1.00 85.62 86 ASP A C 1
ATOM 703 O O . ASP A 1 86 ? -31.200 -4.071 16.205 1.00 85.62 86 ASP A O 1
ATOM 707 N N . GLU A 1 87 ? -32.071 -2.782 17.837 1.00 89.19 87 GLU A N 1
ATOM 708 C CA . GLU A 1 87 ? -31.705 -1.499 17.231 1.00 89.19 87 GLU A CA 1
ATOM 709 C C . GLU A 1 87 ? -30.184 -1.276 17.260 1.00 89.19 87 GLU A C 1
ATOM 711 O O . GLU A 1 87 ? -29.587 -0.863 16.261 1.00 89.19 87 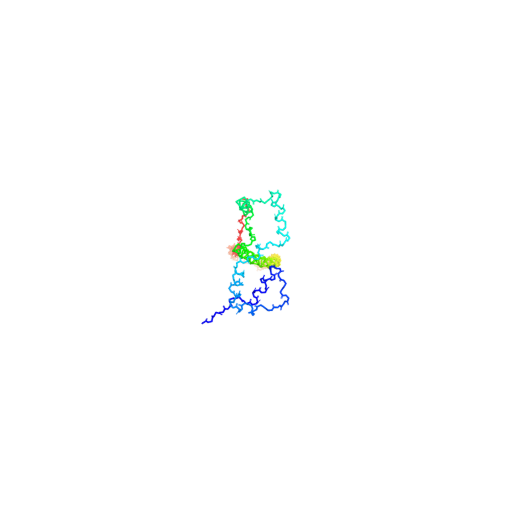GLU A O 1
ATOM 716 N N . PHE A 1 88 ? -29.538 -1.619 18.377 1.00 84.19 88 PHE A N 1
ATOM 717 C CA . PHE A 1 88 ? -28.100 -1.482 18.588 1.00 84.19 88 PHE A CA 1
ATOM 718 C C . PHE A 1 88 ? -27.432 -2.852 18.688 1.00 84.19 88 PHE A C 1
ATOM 720 O O . PHE A 1 88 ? -27.071 -3.325 19.766 1.00 84.19 88 PHE A O 1
ATOM 727 N N . LYS A 1 89 ? -27.210 -3.483 17.531 1.00 79.12 89 LYS A N 1
ATOM 728 C CA . LYS A 1 89 ? -26.491 -4.761 17.468 1.00 79.12 89 LYS A CA 1
ATOM 729 C C . LYS A 1 89 ? -25.112 -4.662 18.124 1.00 79.12 89 LYS A C 1
ATOM 731 O O . LYS A 1 89 ? -24.309 -3.806 17.756 1.00 79.12 89 LYS A O 1
ATOM 736 N N . GLY A 1 90 ? -24.837 -5.581 19.049 1.00 75.88 90 GLY A N 1
ATOM 737 C CA . GLY A 1 90 ? -23.597 -5.609 19.833 1.00 75.88 90 GLY A CA 1
ATOM 738 C C . GLY A 1 90 ? -23.644 -4.770 21.115 1.00 75.88 90 GLY A C 1
ATOM 739 O O . GLY A 1 90 ? -22.614 -4.600 21.763 1.00 75.88 90 GLY A O 1
ATOM 740 N N . LEU A 1 91 ? -24.814 -4.238 21.491 1.00 81.06 91 LEU A N 1
ATOM 741 C CA . LEU A 1 91 ? -25.021 -3.617 22.794 1.00 81.06 91 LEU A CA 1
ATOM 742 C C . LEU A 1 91 ? -24.977 -4.687 23.896 1.00 81.06 91 LEU A C 1
ATOM 744 O O . LEU A 1 91 ? -25.912 -5.470 24.053 1.00 81.06 91 LEU A O 1
ATOM 748 N N . CYS A 1 92 ? -23.894 -4.687 24.670 1.00 81.38 92 CYS A N 1
ATOM 749 C CA . CYS A 1 92 ? -23.773 -5.489 25.882 1.00 81.38 92 CYS A CA 1
ATOM 750 C C . CYS A 1 92 ? -24.569 -4.832 27.016 1.00 81.38 92 CYS A C 1
ATOM 752 O O . CYS A 1 92 ? -24.364 -3.649 27.312 1.00 81.38 92 CYS A O 1
ATOM 754 N N . LEU A 1 93 ? -25.471 -5.584 27.651 1.00 80.31 93 LEU A N 1
ATOM 755 C CA . LEU A 1 93 ? -26.202 -5.095 28.818 1.00 80.31 93 LEU A CA 1
ATOM 756 C C . LEU A 1 93 ? -25.326 -5.188 30.080 1.00 80.31 93 LEU A C 1
ATOM 758 O O . LEU A 1 93 ? -24.479 -6.076 30.181 1.00 80.31 93 LEU A O 1
ATOM 762 N N . PRO A 1 94 ? -25.506 -4.290 31.063 1.00 71.81 94 PRO A N 1
ATOM 763 C CA . PRO A 1 94 ? -24.845 -4.425 32.358 1.00 71.81 94 PRO A CA 1
ATOM 764 C C . PRO A 1 94 ? -25.229 -5.750 33.033 1.00 71.81 94 PRO A C 1
ATOM 766 O O . PRO A 1 94 ? -26.412 -6.073 33.106 1.00 71.81 94 PRO A O 1
ATOM 769 N N . GLY A 1 95 ? -24.237 -6.501 33.521 1.00 69.06 95 GLY A N 1
ATOM 770 C CA . GLY A 1 95 ? -24.429 -7.827 34.129 1.00 69.06 95 GLY A CA 1
ATOM 771 C C . GLY A 1 95 ? -24.366 -9.005 33.144 1.00 69.06 95 GLY A C 1
ATOM 772 O O . GLY A 1 95 ? -24.260 -10.148 33.579 1.00 69.06 95 GLY A O 1
ATOM 773 N N . ASP A 1 96 ? -24.361 -8.748 31.831 1.00 76.44 96 ASP A N 1
ATOM 774 C CA . ASP A 1 96 ? -24.154 -9.773 30.801 1.00 76.44 96 ASP A CA 1
ATOM 775 C C . ASP A 1 96 ? -22.652 -10.044 30.607 1.00 76.44 96 ASP A C 1
ATOM 777 O O . ASP A 1 96 ? -21.985 -9.442 29.762 1.00 76.44 96 ASP A O 1
ATOM 781 N N . GLN A 1 97 ? -22.099 -10.906 31.461 1.00 76.81 97 GLN A N 1
ATOM 782 C CA . GLN A 1 97 ? -20.671 -11.230 31.461 1.00 76.81 97 GLN A CA 1
ATOM 783 C C . GLN A 1 97 ? -20.242 -11.948 30.171 1.00 76.81 97 GLN A C 1
ATOM 785 O O . GLN A 1 97 ? -19.181 -11.637 29.629 1.00 76.81 97 GLN A O 1
ATOM 790 N N . ASP A 1 98 ? -21.082 -12.846 29.654 1.00 78.69 98 ASP A N 1
ATOM 791 C CA . ASP A 1 98 ? -20.815 -13.590 28.420 1.00 78.69 98 ASP A CA 1
ATOM 792 C C . ASP A 1 98 ? -20.798 -12.636 27.212 1.00 78.69 98 ASP A C 1
ATOM 794 O O . ASP A 1 98 ? -19.851 -12.634 26.422 1.00 78.69 98 ASP A O 1
ATOM 798 N N . GLY A 1 99 ? -21.785 -11.735 27.117 1.00 81.88 99 GLY A N 1
ATOM 799 C CA . GLY A 1 99 ? -21.817 -10.701 26.082 1.00 81.88 99 GLY A CA 1
ATOM 800 C C . GLY A 1 99 ? -20.626 -9.738 26.154 1.00 81.88 99 GLY A C 1
ATOM 801 O O . GLY A 1 99 ? -20.105 -9.300 25.122 1.00 81.88 99 GLY A O 1
ATOM 802 N N . LEU A 1 100 ? -20.139 -9.430 27.360 1.00 82.50 100 LEU A N 1
ATOM 803 C CA . LEU A 1 100 ? -18.967 -8.575 27.550 1.00 82.50 100 LEU A CA 1
ATOM 804 C C . LEU A 1 100 ? -17.685 -9.248 27.049 1.00 82.50 100 LEU A C 1
ATOM 806 O O . LEU A 1 100 ? -16.840 -8.584 26.435 1.00 82.50 100 LEU A O 1
ATOM 810 N N . GLU A 1 101 ? -17.523 -10.546 27.301 1.00 86.25 101 GLU A N 1
ATOM 811 C CA . GLU A 1 101 ? -16.384 -11.325 26.814 1.00 86.25 101 GLU A CA 1
ATOM 812 C C . GLU A 1 101 ? -16.369 -11.397 25.284 1.00 86.25 101 GLU A C 1
ATOM 814 O O . GLU A 1 101 ? -15.329 -11.117 24.674 1.00 86.25 101 GLU A O 1
ATOM 819 N N . ASP A 1 102 ? -17.524 -11.652 24.666 1.00 88.50 102 ASP A N 1
ATOM 820 C CA . ASP A 1 102 ? -17.684 -11.679 23.209 1.00 88.50 102 ASP A CA 1
ATOM 821 C C . ASP A 1 102 ? -17.307 -10.334 22.573 1.00 88.50 102 ASP A C 1
ATOM 823 O O . ASP A 1 102 ? -16.459 -10.269 21.676 1.00 88.50 102 ASP A O 1
ATOM 827 N N . VAL A 1 103 ? -17.853 -9.228 23.090 1.00 87.62 103 VAL A N 1
ATOM 828 C CA . VAL A 1 103 ? -17.535 -7.876 22.599 1.00 87.62 103 VAL A CA 1
ATOM 829 C C . VAL A 1 103 ? -16.052 -7.551 22.794 1.00 87.62 103 VAL A C 1
ATOM 831 O O . VAL A 1 103 ? -15.421 -6.933 21.931 1.00 87.62 103 VAL A O 1
ATOM 834 N N . THR A 1 104 ? -15.454 -7.977 23.906 1.00 89.50 104 THR A N 1
ATOM 835 C CA . THR A 1 104 ? -14.029 -7.751 24.179 1.00 89.50 104 THR A CA 1
ATOM 836 C C . THR A 1 104 ? -13.141 -8.510 23.193 1.00 89.50 104 THR A C 1
ATOM 838 O O . THR A 1 104 ? -12.143 -7.965 22.699 1.00 89.50 104 THR A O 1
ATOM 841 N N . LEU A 1 105 ? -13.506 -9.752 22.870 1.00 92.19 105 LEU A N 1
ATOM 842 C CA . LEU A 1 105 ? -12.812 -10.568 21.881 1.00 92.19 105 LEU A CA 1
ATOM 843 C C . LEU A 1 105 ? -12.929 -9.959 20.480 1.00 92.19 105 LEU A C 1
ATOM 845 O O . LEU A 1 105 ? -11.911 -9.830 19.790 1.00 92.19 105 LEU A O 1
ATOM 849 N N . ASP A 1 106 ? -14.119 -9.495 20.104 1.00 93.06 106 ASP A N 1
ATOM 850 C CA . ASP A 1 106 ? -14.360 -8.803 18.838 1.00 93.06 106 ASP A CA 1
ATOM 851 C C . ASP A 1 106 ? -13.531 -7.521 18.722 1.00 93.06 106 ASP A C 1
ATOM 853 O O . ASP A 1 106 ? -12.849 -7.301 17.714 1.00 93.06 106 ASP A O 1
ATOM 857 N N . ILE A 1 107 ? -13.500 -6.695 19.773 1.00 92.75 107 ILE A N 1
ATOM 858 C CA . ILE A 1 107 ? -12.660 -5.489 19.826 1.00 92.75 107 ILE A CA 1
ATOM 859 C C . ILE A 1 107 ? -11.187 -5.853 19.619 1.00 92.75 107 ILE A C 1
ATOM 861 O O . ILE A 1 107 ? -10.475 -5.161 18.881 1.00 92.75 107 ILE A O 1
ATOM 865 N N . ARG A 1 108 ? -10.705 -6.927 20.254 1.00 96.56 108 ARG A N 1
ATOM 866 C CA . ARG A 1 108 ? -9.319 -7.385 20.093 1.00 96.56 108 ARG A CA 1
ATOM 867 C C . ARG A 1 108 ? -9.041 -7.800 18.650 1.00 96.56 108 ARG A C 1
ATOM 869 O O . ARG A 1 108 ? -8.070 -7.321 18.066 1.00 96.56 108 ARG A O 1
ATOM 876 N N . MET A 1 109 ? -9.908 -8.617 18.058 1.00 95.88 109 MET A N 1
ATOM 877 C CA . MET A 1 109 ? -9.764 -9.059 16.669 1.00 95.88 109 MET A CA 1
ATOM 878 C C . MET A 1 109 ? -9.774 -7.886 15.685 1.00 95.88 109 MET A C 1
ATOM 880 O O . MET A 1 109 ? -8.961 -7.839 14.758 1.00 95.88 109 MET A O 1
ATOM 884 N N . GLN A 1 110 ? -10.651 -6.901 15.891 1.00 95.56 110 GLN A N 1
ATOM 885 C CA . GLN A 1 110 ? -10.687 -5.707 15.049 1.00 95.56 110 GLN A CA 1
ATOM 886 C C . GLN A 1 110 ? -9.413 -4.867 15.178 1.00 95.56 110 GLN A C 1
ATOM 888 O O . GLN A 1 110 ? -8.894 -4.390 14.167 1.00 95.56 110 GLN A O 1
ATOM 893 N N . LYS A 1 111 ? -8.864 -4.726 16.391 1.00 97.00 111 LYS A N 1
ATOM 894 C CA . LYS A 1 111 ? -7.583 -4.035 16.613 1.00 97.00 111 LYS A CA 1
ATOM 895 C C . LYS A 1 111 ? -6.420 -4.740 15.917 1.00 97.00 111 LYS A C 1
ATOM 897 O O . LYS A 1 111 ? -5.606 -4.072 15.283 1.00 97.00 111 LYS A O 1
ATOM 902 N N . GLU A 1 112 ? -6.352 -6.067 15.989 1.00 97.00 112 GLU A N 1
ATOM 903 C CA . GLU A 1 112 ? -5.323 -6.854 15.296 1.00 97.00 112 GLU A CA 1
ATOM 904 C C . GLU A 1 112 ? -5.430 -6.714 13.775 1.00 97.00 112 GLU A C 1
ATOM 906 O O . GLU A 1 112 ? -4.432 -6.458 13.096 1.00 97.00 112 GLU A O 1
ATOM 911 N N . LYS A 1 113 ? -6.653 -6.796 13.235 1.00 97.69 113 LYS A N 1
ATOM 912 C CA . LYS A 1 113 ? -6.913 -6.573 11.809 1.00 97.69 113 LYS A CA 1
ATOM 913 C C . LYS A 1 113 ? -6.476 -5.175 11.368 1.00 97.69 113 LYS A C 1
ATOM 915 O O . LYS A 1 113 ? -5.846 -5.034 10.323 1.00 97.69 113 LYS A O 1
ATOM 920 N N . LEU A 1 114 ? -6.780 -4.150 12.163 1.00 97.62 114 LEU A N 1
ATOM 921 C CA . LEU A 1 114 ? -6.373 -2.774 11.886 1.00 97.62 114 LEU A CA 1
ATOM 922 C C . LEU A 1 114 ? -4.845 -2.626 11.898 1.00 97.62 114 LEU A C 1
ATOM 924 O O . LEU A 1 114 ? -4.282 -2.017 10.992 1.00 97.62 114 LEU A O 1
ATOM 928 N N . ALA A 1 115 ? -4.158 -3.233 12.868 1.00 97.81 115 ALA A N 1
ATOM 929 C CA . ALA A 1 115 ? -2.697 -3.219 12.927 1.00 97.81 115 ALA A CA 1
ATOM 930 C C . ALA A 1 115 ? -2.058 -3.887 11.696 1.00 97.81 115 ALA A C 1
ATOM 932 O O . ALA A 1 115 ? -1.085 -3.371 11.142 1.00 97.81 115 ALA A O 1
ATOM 933 N N . MET A 1 116 ? -2.626 -5.002 11.227 1.00 97.88 116 MET A N 1
ATOM 934 C CA . MET A 1 116 ? -2.178 -5.669 10.003 1.00 97.88 116 MET A CA 1
ATOM 935 C C . MET A 1 116 ? -2.360 -4.779 8.767 1.00 97.88 116 MET A C 1
ATOM 937 O O . MET A 1 116 ? -1.441 -4.683 7.954 1.00 97.88 116 MET A O 1
ATOM 941 N N . LEU A 1 117 ? -3.515 -4.122 8.632 1.00 97.81 117 LEU A N 1
ATOM 942 C CA . LEU A 1 117 ? -3.793 -3.217 7.512 1.00 97.81 117 LEU A CA 1
ATOM 943 C C . LEU A 1 117 ? -2.826 -2.027 7.485 1.00 97.81 117 LEU A C 1
ATOM 945 O O . LEU A 1 117 ? -2.283 -1.720 6.428 1.00 97.81 117 LEU A O 1
ATOM 949 N N . ASN A 1 118 ? -2.531 -1.423 8.638 1.00 97.56 118 ASN A N 1
ATOM 950 C CA . ASN A 1 118 ? -1.552 -0.334 8.721 1.00 97.56 118 ASN A CA 1
ATOM 951 C C . ASN A 1 118 ? -0.158 -0.785 8.262 1.00 97.56 118 ASN A C 1
ATOM 953 O O . ASN A 1 118 ? 0.506 -0.086 7.502 1.00 97.56 118 ASN A O 1
ATOM 957 N N . LYS A 1 119 ? 0.268 -1.991 8.656 1.00 97.75 119 LYS A N 1
ATOM 958 C CA . LYS A 1 119 ? 1.547 -2.555 8.205 1.00 97.75 119 LYS A CA 1
ATOM 959 C C . LYS A 1 119 ? 1.570 -2.799 6.692 1.00 97.75 119 LYS A C 1
ATOM 961 O O . LYS A 1 119 ? 2.593 -2.594 6.046 1.00 97.75 119 LYS A O 1
ATOM 966 N N . GLN A 1 120 ? 0.455 -3.246 6.113 1.00 97.69 120 GLN A N 1
ATOM 967 C CA . GLN A 1 120 ? 0.339 -3.393 4.660 1.00 97.69 120 GLN A CA 1
ATOM 968 C C . GLN A 1 120 ? 0.419 -2.042 3.942 1.00 97.69 120 GLN A C 1
ATOM 970 O O . GLN A 1 120 ? 1.056 -1.951 2.895 1.00 97.69 120 GLN A O 1
ATOM 975 N N . GLU A 1 121 ? -0.183 -0.996 4.507 1.00 97.69 121 GLU A N 1
ATOM 976 C CA . GLU A 1 121 ? -0.098 0.362 3.969 1.00 97.69 121 GLU A CA 1
ATOM 977 C C . GLU A 1 121 ? 1.349 0.879 3.951 1.00 97.69 121 GLU A C 1
ATOM 979 O O . GLU A 1 121 ? 1.780 1.461 2.955 1.00 97.69 121 GLU A O 1
ATOM 984 N N . GLU A 1 122 ? 2.122 0.633 5.012 1.00 97.81 122 GLU A N 1
ATOM 985 C CA . GLU A 1 122 ? 3.547 0.989 5.069 1.00 97.81 122 GLU A CA 1
ATOM 986 C C . GLU A 1 122 ? 4.359 0.287 3.974 1.00 97.81 122 GLU A C 1
ATOM 988 O O . GLU A 1 122 ? 5.064 0.951 3.213 1.00 97.81 122 GLU A O 1
ATOM 993 N N . ILE A 1 123 ? 4.193 -1.031 3.821 1.00 97.81 123 ILE A N 1
ATOM 994 C CA . ILE A 1 123 ? 4.882 -1.807 2.776 1.00 97.81 123 ILE A CA 1
ATOM 995 C C . ILE A 1 123 ? 4.531 -1.274 1.380 1.00 97.81 123 ILE A C 1
ATOM 997 O O . ILE A 1 123 ? 5.401 -1.145 0.519 1.00 97.81 123 ILE A O 1
ATOM 1001 N N . LEU A 1 124 ? 3.260 -0.942 1.135 1.00 97.88 124 LEU A N 1
ATOM 1002 C CA . LEU A 1 124 ? 2.839 -0.380 -0.149 1.00 97.88 124 LEU A CA 1
ATOM 1003 C C . LEU A 1 124 ? 3.485 0.981 -0.420 1.00 97.88 124 LEU A C 1
ATOM 1005 O O . LEU A 1 124 ? 3.901 1.232 -1.550 1.00 97.88 124 LEU A O 1
ATOM 1009 N N . LYS A 1 125 ? 3.616 1.843 0.595 1.00 97.94 125 LYS A N 1
ATOM 1010 C CA . LYS A 1 125 ? 4.316 3.129 0.454 1.00 97.94 125 LYS A CA 1
ATOM 1011 C C . LYS A 1 125 ? 5.785 2.936 0.083 1.00 97.94 125 LYS A C 1
ATOM 1013 O O . LYS A 1 125 ? 6.267 3.624 -0.813 1.00 97.94 125 LYS A O 1
ATOM 1018 N N . GLU A 1 126 ? 6.475 1.989 0.715 1.00 97.81 126 GLU A N 1
ATOM 1019 C CA . GLU A 1 126 ? 7.866 1.660 0.373 1.00 97.81 126 GLU A CA 1
ATOM 1020 C C . GLU A 1 126 ? 7.995 1.152 -1.071 1.00 97.81 126 GLU A C 1
ATOM 1022 O O . GLU A 1 126 ? 8.870 1.602 -1.812 1.00 97.81 126 GLU A O 1
ATOM 1027 N N . LEU A 1 127 ? 7.094 0.265 -1.506 1.00 97.25 127 LEU A N 1
ATOM 1028 C CA . LEU A 1 127 ? 7.088 -0.256 -2.877 1.00 97.25 127 LEU A CA 1
ATOM 1029 C C . LEU A 1 127 ? 6.826 0.835 -3.922 1.00 97.25 127 LEU A C 1
ATOM 1031 O O . LEU A 1 127 ? 7.440 0.818 -4.989 1.00 97.25 127 LEU A O 1
ATOM 1035 N N . ILE A 1 128 ? 5.944 1.794 -3.623 1.00 97.75 128 ILE A N 1
ATOM 1036 C CA . ILE A 1 128 ? 5.699 2.952 -4.494 1.00 97.75 128 ILE A CA 1
ATOM 1037 C C . ILE A 1 128 ? 6.979 3.782 -4.637 1.00 97.75 128 ILE A C 1
ATOM 1039 O O . ILE A 1 128 ? 7.385 4.076 -5.759 1.00 97.75 128 ILE A O 1
ATOM 1043 N N . GLN A 1 129 ? 7.657 4.088 -3.528 1.00 97.62 129 GLN A N 1
ATOM 1044 C CA . GLN A 1 129 ? 8.911 4.851 -3.554 1.00 97.62 129 GLN A CA 1
ATOM 1045 C C . GLN A 1 129 ? 10.013 4.128 -4.337 1.00 97.62 129 GLN A C 1
ATOM 1047 O O . GLN A 1 129 ? 10.724 4.752 -5.125 1.00 97.62 129 GLN A O 1
ATOM 1052 N N . GLN A 1 130 ? 10.145 2.810 -4.163 1.00 97.44 130 GLN A N 1
ATOM 1053 C CA . GLN A 1 130 ? 11.095 2.011 -4.939 1.00 97.44 130 GLN A CA 1
ATOM 1054 C C . GLN A 1 130 ? 10.781 2.059 -6.437 1.00 97.44 130 GLN A C 1
ATOM 1056 O O . GLN A 1 130 ? 11.685 2.270 -7.241 1.00 97.44 130 GLN A O 1
ATOM 1061 N N . ASN A 1 131 ? 9.509 1.919 -6.818 1.00 97.19 131 ASN A N 1
ATOM 1062 C CA . ASN A 1 131 ? 9.084 1.982 -8.216 1.00 97.19 131 ASN A CA 1
ATOM 1063 C C . ASN A 1 131 ? 9.385 3.353 -8.843 1.00 97.19 131 ASN A C 1
ATOM 1065 O O . ASN A 1 131 ? 9.922 3.428 -9.947 1.00 97.19 131 ASN A O 1
ATOM 1069 N N . GLU A 1 132 ? 9.109 4.442 -8.121 1.00 97.69 132 GLU A N 1
ATOM 1070 C CA . GLU A 1 132 ? 9.450 5.798 -8.560 1.00 97.69 132 GLU A CA 1
ATOM 1071 C C . GLU A 1 132 ? 10.959 5.967 -8.778 1.00 97.69 132 GLU A C 1
ATOM 1073 O O . GLU A 1 132 ? 11.368 6.494 -9.816 1.00 97.69 132 GLU A O 1
ATOM 1078 N N . ALA A 1 133 ? 11.789 5.470 -7.856 1.00 97.19 133 ALA A N 1
ATOM 1079 C CA . ALA A 1 133 ? 13.243 5.505 -7.996 1.00 97.19 133 ALA A CA 1
ATOM 1080 C C . ALA A 1 133 ? 13.723 4.704 -9.220 1.00 97.19 133 ALA A C 1
ATOM 1082 O O . ALA A 1 133 ? 14.518 5.207 -10.015 1.00 97.19 133 ALA A O 1
ATOM 1083 N N . THR A 1 134 ? 13.195 3.494 -9.428 1.00 96.62 134 THR A N 1
ATOM 1084 C CA . THR A 1 134 ? 13.531 2.671 -10.601 1.00 96.62 134 THR A CA 1
ATOM 1085 C C . THR A 1 134 ? 13.085 3.330 -11.909 1.00 96.62 134 THR A C 1
ATOM 1087 O O . THR A 1 134 ? 13.821 3.301 -12.892 1.00 96.62 134 THR A O 1
ATOM 1090 N N . ASN A 1 135 ? 11.918 3.980 -11.942 1.00 97.62 135 ASN A N 1
ATOM 1091 C CA . ASN A 1 135 ? 11.465 4.716 -13.126 1.00 97.62 135 ASN A CA 1
ATOM 1092 C C . ASN A 1 135 ? 12.371 5.906 -13.450 1.00 97.62 135 ASN A C 1
ATOM 1094 O O . ASN A 1 135 ? 12.648 6.166 -14.624 1.00 97.62 135 ASN A O 1
ATOM 1098 N N . GLN A 1 136 ? 12.852 6.624 -12.433 1.00 96.81 136 GLN A N 1
ATOM 1099 C CA . GLN A 1 136 ? 13.826 7.698 -12.629 1.00 96.81 136 GLN A CA 1
ATOM 1100 C C . GLN A 1 136 ? 15.136 7.152 -13.211 1.00 96.81 136 GLN A C 1
ATOM 1102 O O . GLN A 1 136 ? 15.629 7.692 -14.201 1.00 96.81 136 GLN A O 1
ATOM 1107 N N . GLU A 1 137 ? 15.655 6.049 -12.667 1.00 97.25 137 GLU A N 1
ATOM 1108 C CA . GLU A 1 137 ? 16.867 5.391 -13.170 1.00 97.25 137 GLU A CA 1
ATOM 1109 C C . GLU A 1 137 ? 16.705 4.924 -14.625 1.00 97.25 137 GLU A C 1
ATOM 1111 O O . GLU A 1 137 ? 17.527 5.255 -15.481 1.00 97.25 137 GLU A O 1
ATOM 1116 N N . LEU A 1 138 ? 15.597 4.250 -14.945 1.00 96.56 138 LEU A N 1
ATOM 1117 C CA . LEU A 1 138 ? 15.286 3.822 -16.312 1.00 96.56 138 LEU A CA 1
ATOM 1118 C C . LEU A 1 138 ? 15.176 5.005 -17.274 1.00 96.56 138 LEU A C 1
ATOM 1120 O O . LEU A 1 138 ? 15.653 4.931 -18.405 1.00 96.56 138 LEU A O 1
ATOM 1124 N N . THR A 1 139 ? 14.588 6.116 -16.831 1.00 97.25 139 THR A N 1
ATOM 1125 C CA . THR A 1 139 ? 14.503 7.342 -17.635 1.00 97.25 139 THR A CA 1
ATOM 1126 C C . THR A 1 139 ? 15.895 7.905 -17.925 1.00 97.25 139 THR A C 1
ATOM 1128 O O . THR A 1 139 ? 16.185 8.310 -19.054 1.00 97.25 139 THR A O 1
ATOM 1131 N N . MET A 1 140 ? 16.795 7.893 -16.939 1.00 96.69 140 MET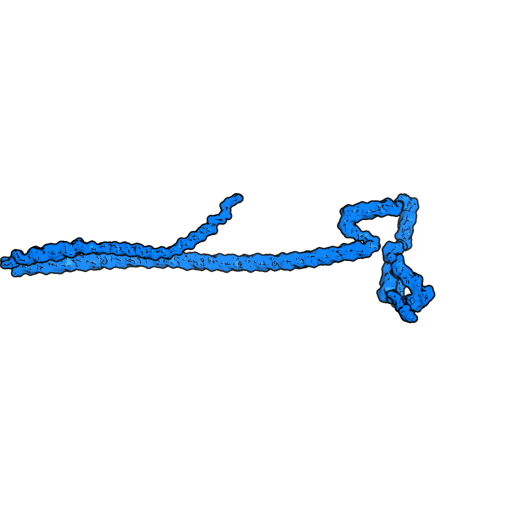 A N 1
ATOM 1132 C CA . MET A 1 140 ? 18.186 8.300 -17.143 1.00 96.69 140 MET A CA 1
ATOM 1133 C C . MET A 1 140 ? 18.908 7.372 -18.127 1.00 96.69 140 MET A C 1
ATOM 1135 O O . MET A 1 140 ? 19.576 7.860 -19.035 1.00 96.69 140 MET A O 1
ATOM 1139 N N . GLU A 1 141 ? 18.747 6.056 -18.017 1.00 96.75 141 GLU A N 1
ATOM 1140 C CA . GLU A 1 141 ? 19.368 5.118 -18.961 1.00 96.75 141 GLU A CA 1
ATOM 1141 C C . GLU A 1 141 ? 18.805 5.257 -20.381 1.00 96.75 141 GLU A C 1
ATOM 1143 O O . GLU A 1 141 ? 19.568 5.314 -21.346 1.00 96.75 141 GLU A O 1
ATOM 1148 N N . LEU A 1 142 ? 17.488 5.430 -20.535 1.00 97.38 142 LEU A N 1
ATOM 1149 C CA . LEU A 1 142 ? 16.873 5.697 -21.838 1.00 97.38 142 LEU A CA 1
ATOM 1150 C C . LEU A 1 142 ? 17.424 6.971 -22.484 1.00 97.38 142 LEU A C 1
ATOM 1152 O O . LEU A 1 142 ? 17.715 6.981 -23.680 1.00 97.38 142 LEU A O 1
ATOM 1156 N N . THR A 1 143 ? 17.597 8.049 -21.716 1.00 96.38 143 THR A N 1
ATOM 1157 C CA . THR A 1 143 ? 18.176 9.288 -22.261 1.00 96.38 143 THR A CA 1
ATOM 1158 C C . THR A 1 143 ? 19.634 9.104 -22.689 1.00 96.38 143 THR A C 1
ATOM 1160 O O . THR A 1 143 ? 20.001 9.581 -23.765 1.00 96.38 143 THR A O 1
ATOM 1163 N N . LYS A 1 144 ? 20.446 8.358 -21.925 1.00 97.38 144 LYS A N 1
ATOM 1164 C CA . LYS A 1 144 ? 21.827 8.008 -22.310 1.00 97.38 144 LYS A CA 1
ATOM 1165 C C . LYS A 1 144 ? 21.869 7.184 -23.595 1.00 97.38 144 LYS A C 1
ATOM 1167 O O . LYS A 1 144 ? 22.631 7.513 -24.502 1.00 97.38 144 LYS A O 1
ATOM 1172 N N . LEU A 1 145 ? 21.042 6.144 -23.690 1.00 97.06 145 LEU A N 1
ATOM 1173 C CA . LEU A 1 145 ? 20.979 5.274 -24.864 1.00 97.06 145 LEU A CA 1
ATOM 1174 C C . LEU A 1 145 ? 20.522 6.038 -26.109 1.00 97.06 145 LEU A C 1
ATOM 1176 O O . LEU A 1 145 ? 21.146 5.908 -27.158 1.00 97.06 145 LEU A O 1
ATOM 1180 N N . ASN A 1 146 ? 19.506 6.896 -25.991 1.00 96.62 146 ASN A N 1
ATOM 1181 C CA . ASN A 1 146 ? 19.060 7.747 -27.097 1.00 96.62 146 ASN A CA 1
ATOM 1182 C C . ASN A 1 146 ? 20.159 8.716 -27.558 1.00 96.62 146 ASN A C 1
ATOM 1184 O O . ASN A 1 146 ? 20.330 8.934 -28.758 1.00 96.62 146 ASN A O 1
ATOM 1188 N N . ALA A 1 147 ? 20.928 9.287 -26.625 1.00 96.75 147 ALA A N 1
ATOM 1189 C CA . ALA A 1 147 ? 22.064 10.138 -26.967 1.00 96.75 147 ALA A CA 1
ATOM 1190 C C . ALA A 1 147 ? 23.163 9.350 -27.701 1.00 96.75 147 ALA A C 1
ATOM 1192 O O . ALA A 1 147 ? 23.650 9.807 -28.733 1.00 96.75 147 ALA A O 1
ATOM 1193 N N . ALA A 1 148 ? 23.508 8.152 -27.218 1.00 96.56 148 ALA A N 1
ATOM 1194 C CA . ALA A 1 148 ? 24.487 7.275 -27.859 1.00 96.56 148 ALA A CA 1
ATOM 1195 C C . ALA A 1 148 ? 24.035 6.825 -29.259 1.00 96.56 148 ALA A C 1
ATOM 1197 O O . ALA A 1 148 ? 24.827 6.848 -30.196 1.00 96.56 148 ALA A O 1
ATOM 1198 N N . GLN A 1 149 ? 22.754 6.482 -29.421 1.00 97.19 149 GLN A N 1
ATOM 1199 C CA . GLN A 1 149 ? 22.174 6.123 -30.715 1.00 97.19 149 GLN A CA 1
ATOM 1200 C C . GLN A 1 149 ? 22.268 7.281 -31.711 1.00 97.19 149 GLN A C 1
ATOM 1202 O O . GLN A 1 149 ? 22.630 7.073 -32.867 1.00 97.19 149 GLN A O 1
ATOM 1207 N N . LYS A 1 150 ? 21.955 8.503 -31.269 1.00 96.94 150 LYS A N 1
ATOM 1208 C CA . LYS A 1 150 ? 22.045 9.685 -32.126 1.00 96.94 150 LYS A CA 1
ATOM 1209 C C . LYS A 1 150 ? 23.486 9.964 -32.554 1.00 96.94 150 LYS A C 1
ATOM 1211 O O . LYS A 1 150 ? 23.713 10.220 -33.729 1.00 96.94 150 LYS A O 1
ATOM 1216 N N . LEU A 1 151 ? 24.439 9.867 -31.626 1.00 97.19 151 LEU A N 1
ATOM 1217 C CA . LEU A 1 151 ? 25.862 10.029 -31.934 1.00 97.19 151 LEU A CA 1
ATOM 1218 C C . LEU A 1 151 ? 26.338 8.998 -32.959 1.00 97.19 151 LEU A C 1
ATOM 1220 O O . LEU A 1 151 ? 26.953 9.377 -33.945 1.00 97.19 151 LEU A O 1
ATOM 1224 N N . ALA A 1 152 ? 25.985 7.723 -32.778 1.00 96.00 152 ALA A N 1
ATOM 1225 C CA . ALA A 1 152 ? 26.332 6.681 -33.739 1.00 96.00 152 ALA A CA 1
ATOM 1226 C C . ALA A 1 152 ? 25.755 6.970 -35.137 1.00 96.00 152 ALA A C 1
ATOM 1228 O O . ALA A 1 152 ? 26.462 6.840 -36.131 1.00 96.00 152 ALA A O 1
ATOM 1229 N N . ALA A 1 153 ? 24.498 7.419 -35.219 1.00 97.00 153 ALA A N 1
ATOM 1230 C CA . ALA A 1 153 ? 23.876 7.786 -36.491 1.00 97.00 153 ALA A CA 1
ATOM 1231 C C . ALA A 1 153 ? 24.555 9.001 -37.158 1.00 97.00 153 ALA A C 1
ATOM 1233 O O . ALA A 1 153 ? 24.716 9.027 -38.380 1.00 97.00 153 ALA A O 1
ATOM 1234 N N . ASP A 1 154 ? 24.957 10.000 -36.369 1.00 97.25 154 ASP A N 1
ATOM 1235 C CA . ASP A 1 154 ? 25.676 11.179 -36.861 1.00 97.25 154 ASP A CA 1
ATOM 1236 C C . ASP A 1 154 ? 27.095 10.804 -37.348 1.00 97.25 154 ASP A C 1
ATOM 1238 O O . ASP A 1 154 ? 27.519 11.261 -38.414 1.00 97.25 154 ASP A O 1
ATOM 1242 N N . ASP A 1 155 ? 27.795 9.918 -36.632 1.00 96.81 155 ASP A N 1
ATOM 1243 C CA . ASP A 1 155 ? 29.121 9.407 -37.003 1.00 96.81 155 ASP A CA 1
ATOM 1244 C C . ASP A 1 155 ? 29.072 8.559 -38.282 1.00 96.81 155 ASP A C 1
ATOM 1246 O O . ASP A 1 155 ? 29.875 8.768 -39.194 1.00 96.81 155 ASP A O 1
ATOM 1250 N N . GLU A 1 156 ? 28.102 7.643 -38.393 1.00 95.56 156 GLU A N 1
ATOM 1251 C CA . GLU A 1 156 ? 27.877 6.839 -39.601 1.00 95.56 156 GLU A CA 1
ATOM 1252 C C . GLU A 1 156 ? 27.613 7.726 -40.819 1.00 95.56 156 GLU A C 1
ATOM 1254 O O . GLU A 1 156 ? 28.170 7.503 -41.899 1.00 95.56 156 GLU A O 1
ATOM 1259 N N . ARG A 1 157 ? 26.797 8.772 -40.645 1.00 96.31 157 ARG A N 1
ATOM 1260 C CA . ARG A 1 157 ? 26.532 9.749 -41.701 1.00 96.31 157 ARG A CA 1
ATOM 1261 C C . ARG A 1 157 ? 27.804 10.489 -42.107 1.00 96.31 157 ARG A C 1
ATOM 1263 O O . ARG A 1 157 ? 28.080 10.593 -43.302 1.00 96.31 157 ARG A O 1
ATOM 1270 N N . SER A 1 158 ? 28.562 10.994 -41.136 1.00 97.19 158 SER A N 1
ATOM 1271 C CA . SER A 1 158 ? 29.807 11.729 -41.380 1.00 97.19 158 SER A CA 1
ATOM 1272 C C . SER A 1 158 ? 30.829 10.867 -42.127 1.00 97.19 158 SER A C 1
ATOM 1274 O O . SER A 1 158 ? 31.345 11.274 -43.171 1.00 97.19 158 SER A O 1
ATOM 1276 N N . MET A 1 159 ? 31.048 9.628 -41.669 1.00 96.06 159 MET A N 1
ATOM 1277 C CA . MET A 1 159 ? 31.911 8.666 -42.360 1.00 96.06 159 MET A CA 1
ATOM 1278 C C . MET A 1 159 ? 31.419 8.364 -43.776 1.00 96.06 159 MET A C 1
ATOM 1280 O O . MET A 1 159 ? 32.220 8.329 -44.710 1.00 96.06 159 MET A O 1
ATOM 1284 N N . GLY A 1 160 ? 30.109 8.190 -43.969 1.00 96.25 160 GLY A N 1
ATOM 1285 C CA . GLY A 1 160 ? 29.525 7.993 -45.295 1.00 96.25 160 GLY A CA 1
ATOM 1286 C C . GLY A 1 160 ? 29.836 9.152 -46.250 1.00 96.25 160 GLY A C 1
ATOM 1287 O O . GLY A 1 160 ? 30.224 8.925 -47.399 1.00 96.25 160 GLY A O 1
ATOM 1288 N N . GLU A 1 161 ? 29.732 10.396 -45.777 1.00 95.62 161 GLU A N 1
ATOM 1289 C CA . GLU A 1 161 ? 30.082 11.588 -46.557 1.00 95.62 161 GLU A CA 1
ATOM 1290 C C . GLU A 1 161 ? 31.580 11.632 -46.915 1.00 95.62 161 GLU A C 1
ATOM 1292 O O . GLU A 1 161 ? 31.932 11.990 -48.045 1.00 95.62 161 GLU A O 1
ATOM 1297 N N . GLU A 1 162 ? 32.470 11.241 -45.999 1.00 96.19 162 GLU A N 1
ATOM 1298 C CA . GLU A 1 162 ? 33.911 11.129 -46.265 1.00 96.19 162 GLU A CA 1
ATOM 1299 C C . GLU A 1 162 ? 34.237 10.036 -47.287 1.00 96.19 162 GLU A C 1
ATOM 1301 O O . GLU A 1 162 ? 34.997 10.288 -48.226 1.00 96.19 162 GLU A O 1
ATOM 1306 N N . CYS A 1 163 ? 33.618 8.856 -47.179 1.00 95.62 163 CYS A N 1
ATOM 1307 C CA . CYS A 1 163 ? 33.791 7.775 -48.149 1.00 95.62 163 CYS A CA 1
ATOM 1308 C C . CYS A 1 163 ? 33.382 8.209 -49.561 1.00 95.62 163 CYS A C 1
ATOM 1310 O O . CYS A 1 163 ? 34.101 7.931 -50.521 1.00 95.62 163 CYS A O 1
ATOM 1312 N N . VAL A 1 164 ? 32.268 8.936 -49.698 1.00 96.06 164 VAL A N 1
ATOM 1313 C CA . VAL A 1 164 ? 31.824 9.470 -50.995 1.00 96.06 164 VAL A CA 1
ATOM 1314 C C . VAL A 1 164 ? 32.815 10.501 -51.542 1.00 96.06 164 VAL A C 1
ATOM 1316 O O . VAL A 1 164 ? 33.105 10.495 -52.739 1.00 96.06 164 VAL A O 1
ATOM 1319 N N . LYS A 1 165 ? 33.357 11.388 -50.696 1.00 95.88 165 LYS A N 1
ATOM 1320 C CA . LYS A 1 165 ? 34.389 12.353 -51.120 1.00 95.88 165 LYS A CA 1
ATOM 1321 C C . LYS A 1 165 ? 35.649 11.644 -51.606 1.00 95.88 165 LYS A C 1
ATOM 1323 O O . LYS A 1 165 ? 36.171 12.007 -52.657 1.00 95.88 165 LYS A O 1
ATOM 1328 N N . LEU A 1 166 ? 36.113 10.637 -50.869 1.00 95.62 166 LEU A N 1
ATOM 1329 C CA . LEU A 1 166 ? 37.306 9.877 -51.226 1.00 95.62 166 LEU A CA 1
ATOM 1330 C C . LEU A 1 166 ? 37.100 9.095 -52.529 1.00 95.62 166 LEU A C 1
ATOM 1332 O O . LEU A 1 166 ? 37.970 9.123 -53.392 1.00 95.62 166 LEU A O 1
ATOM 1336 N N . ALA A 1 167 ? 35.934 8.468 -52.714 1.00 95.94 167 ALA A N 1
ATOM 1337 C CA . ALA A 1 167 ? 35.590 7.780 -53.958 1.00 95.94 167 ALA A CA 1
ATOM 1338 C C . ALA A 1 167 ? 35.671 8.726 -55.168 1.00 95.94 167 ALA A C 1
ATOM 1340 O O . ALA A 1 167 ? 36.338 8.403 -56.147 1.00 95.94 167 ALA A O 1
ATOM 1341 N N . LYS A 1 168 ? 35.103 9.935 -55.061 1.00 95.19 168 LYS A N 1
ATOM 1342 C CA . LYS A 1 168 ? 35.190 10.960 -56.117 1.00 95.19 168 LYS A CA 1
ATOM 1343 C C . LYS A 1 168 ? 36.623 11.415 -56.401 1.00 95.19 168 LYS A C 1
ATOM 1345 O O . LYS A 1 168 ? 36.960 11.691 -57.546 1.00 95.19 168 LYS A O 1
ATOM 1350 N N . GLN A 1 169 ? 37.468 11.523 -55.374 1.00 95.88 169 GLN A N 1
ATOM 1351 C CA . GLN A 1 169 ? 38.885 11.857 -55.562 1.00 95.88 169 GLN A CA 1
ATOM 1352 C C . GLN A 1 169 ? 39.633 10.742 -56.296 1.00 95.88 169 GLN A C 1
ATOM 1354 O O . GLN A 1 169 ? 40.431 11.029 -57.182 1.00 95.88 169 GLN A O 1
ATOM 1359 N N . VAL A 1 170 ? 39.365 9.480 -55.950 1.00 96.69 170 VAL A N 1
ATOM 1360 C CA . VAL A 1 170 ? 39.954 8.323 -56.636 1.00 96.69 170 VAL A CA 1
ATOM 1361 C C . VAL A 1 170 ? 39.498 8.263 -58.093 1.00 96.69 170 VAL A C 1
ATOM 1363 O O . VAL A 1 170 ? 40.335 8.028 -58.961 1.00 96.69 170 VAL A O 1
ATOM 1366 N N . GLU A 1 171 ? 38.216 8.512 -58.374 1.00 94.12 171 GLU A N 1
ATOM 1367 C CA . GLU A 1 171 ? 37.692 8.617 -59.744 1.00 94.12 171 GLU A CA 1
ATOM 1368 C C . GLU A 1 171 ? 38.439 9.696 -60.538 1.00 94.12 171 GLU A C 1
ATOM 1370 O O . GLU A 1 171 ? 39.016 9.382 -61.573 1.00 94.12 171 GLU A O 1
ATOM 1375 N N . ALA A 1 172 ? 38.548 10.915 -60.000 1.00 95.19 172 ALA A N 1
ATOM 1376 C CA . ALA A 1 172 ? 39.252 12.014 -60.665 1.00 95.19 172 ALA A CA 1
ATOM 1377 C C . ALA A 1 172 ? 40.729 11.690 -60.960 1.00 95.19 172 ALA A C 1
ATOM 1379 O O . ALA A 1 172 ? 41.199 11.896 -62.072 1.00 95.19 172 ALA A O 1
ATOM 1380 N N . VAL A 1 173 ? 41.456 11.122 -59.990 1.00 95.44 173 VAL A N 1
ATOM 1381 C CA . VAL A 1 173 ? 42.856 10.704 -60.196 1.00 95.44 173 VAL A CA 1
ATOM 1382 C C . VAL A 1 173 ? 42.958 9.601 -61.251 1.00 95.44 173 VAL A C 1
ATOM 1384 O O . VAL A 1 173 ? 43.930 9.543 -62.002 1.00 95.44 173 VAL A O 1
ATOM 1387 N N . THR A 1 174 ? 41.979 8.700 -61.306 1.00 93.31 174 THR A N 1
ATOM 1388 C CA . THR A 1 174 ? 41.963 7.621 -62.297 1.00 93.31 174 THR A CA 1
ATOM 1389 C C . THR A 1 174 ? 41.722 8.173 -63.699 1.00 93.31 174 THR A C 1
ATOM 1391 O O . THR A 1 174 ? 42.421 7.758 -64.623 1.00 93.31 174 THR A O 1
ATOM 1394 N N . ASP A 1 175 ? 40.803 9.128 -63.847 1.00 93.56 175 ASP A N 1
ATOM 1395 C CA . ASP A 1 175 ? 40.562 9.837 -65.107 1.00 93.56 175 ASP A CA 1
ATOM 1396 C C . ASP A 1 175 ? 41.830 10.576 -65.571 1.00 93.56 175 ASP A C 1
ATOM 1398 O O . ASP A 1 175 ? 42.272 10.375 -66.703 1.00 93.56 175 ASP A O 1
ATOM 1402 N N . ASP A 1 176 ? 42.507 11.301 -64.671 1.00 93.69 176 ASP A N 1
ATOM 1403 C CA . ASP A 1 176 ? 43.789 11.963 -64.966 1.00 93.69 176 ASP A CA 1
ATOM 1404 C C . ASP A 1 176 ? 44.858 10.958 -65.452 1.00 93.69 176 ASP A C 1
ATOM 1406 O O . ASP A 1 176 ? 45.613 11.212 -66.397 1.00 93.69 176 ASP A O 1
ATOM 1410 N N . ILE A 1 177 ? 44.938 9.775 -64.828 1.00 94.44 177 ILE A N 1
ATOM 1411 C CA . ILE A 1 177 ? 45.861 8.711 -65.253 1.00 94.44 177 ILE A CA 1
ATOM 1412 C C . ILE A 1 177 ? 45.492 8.192 -66.650 1.00 94.44 177 ILE A C 1
ATOM 1414 O O . ILE A 1 177 ? 46.384 7.970 -67.471 1.00 94.44 177 ILE A O 1
ATOM 1418 N N . ILE A 1 178 ? 44.206 7.998 -66.947 1.00 92.06 178 ILE A N 1
ATOM 1419 C CA . ILE A 1 178 ? 43.750 7.554 -68.272 1.00 92.06 178 ILE A CA 1
ATOM 1420 C C . ILE A 1 178 ? 44.143 8.574 -69.346 1.00 92.06 178 ILE A C 1
ATOM 1422 O O . ILE A 1 178 ? 44.645 8.175 -70.405 1.00 92.06 178 ILE A O 1
ATOM 1426 N N . ASP A 1 179 ? 43.986 9.865 -69.064 1.00 91.81 179 ASP A N 1
ATOM 1427 C CA . ASP A 1 179 ? 44.376 10.941 -69.975 1.00 91.81 179 ASP A CA 1
ATOM 1428 C C . ASP A 1 179 ? 45.890 10.938 -70.221 1.00 91.81 179 ASP A C 1
ATOM 1430 O O . ASP A 1 179 ? 46.333 10.899 -71.371 1.00 91.81 179 ASP A O 1
ATOM 1434 N N . THR A 1 180 ? 46.710 10.840 -69.168 1.00 92.00 180 THR A N 1
ATOM 1435 C CA . THR A 1 180 ? 48.177 10.770 -69.330 1.00 92.00 180 THR A CA 1
ATOM 1436 C C . THR A 1 180 ? 48.647 9.535 -70.105 1.00 92.00 180 THR A C 1
ATOM 1438 O O . THR A 1 180 ? 49.571 9.628 -70.918 1.00 92.00 180 THR A O 1
ATOM 1441 N N . ILE A 1 181 ? 48.018 8.370 -69.898 1.00 90.56 181 ILE A N 1
ATOM 1442 C CA . ILE A 1 181 ? 48.303 7.159 -70.681 1.00 90.56 181 ILE A CA 1
ATOM 1443 C C . ILE A 1 181 ? 47.912 7.376 -72.145 1.00 90.56 181 ILE A C 1
ATOM 1445 O O . ILE A 1 181 ? 48.664 6.983 -73.040 1.00 90.56 181 ILE A O 1
ATOM 1449 N N . SER A 1 182 ? 46.766 8.007 -72.400 1.00 88.62 182 SER A N 1
ATOM 1450 C CA . SER A 1 182 ? 46.290 8.317 -73.752 1.00 88.62 182 SER A CA 1
ATOM 1451 C C . SER A 1 182 ? 47.250 9.258 -74.479 1.00 88.62 182 SER A C 1
ATOM 1453 O O . SER A 1 182 ? 47.630 8.986 -75.619 1.00 88.62 182 SER A O 1
ATOM 1455 N N . ASP A 1 183 ? 47.730 10.301 -73.802 1.00 88.69 183 ASP A N 1
ATOM 1456 C CA . ASP A 1 183 ? 48.747 11.214 -74.324 1.00 88.69 183 ASP A CA 1
ATOM 1457 C C . ASP A 1 183 ? 50.064 10.492 -74.628 1.00 88.69 183 ASP A C 1
ATOM 1459 O O . ASP A 1 183 ? 50.628 10.644 -75.715 1.00 88.69 183 ASP A O 1
ATOM 1463 N N . ALA A 1 184 ? 50.542 9.644 -73.712 1.00 84.75 184 ALA A N 1
ATOM 1464 C CA . ALA A 1 184 ? 51.761 8.864 -73.915 1.00 84.75 184 ALA A CA 1
ATOM 1465 C C . ALA A 1 184 ? 51.641 7.892 -75.103 1.00 84.75 184 ALA A C 1
ATOM 1467 O O . ALA A 1 184 ? 52.568 7.773 -75.913 1.00 84.75 184 ALA A O 1
ATOM 1468 N N . LEU A 1 185 ? 50.495 7.217 -75.241 1.00 83.81 185 LEU A N 1
ATOM 1469 C CA . LEU A 1 185 ? 50.203 6.338 -76.374 1.00 83.81 185 LEU A CA 1
ATOM 1470 C C . LEU A 1 185 ? 50.098 7.118 -77.690 1.00 83.81 185 LEU A C 1
ATOM 1472 O O . LEU A 1 185 ? 50.612 6.643 -78.702 1.00 83.81 185 LEU A O 1
ATOM 1476 N N . ASN A 1 186 ? 49.509 8.317 -77.687 1.00 81.25 186 ASN A N 1
ATOM 1477 C CA . ASN A 1 186 ? 49.460 9.199 -78.855 1.00 81.25 186 ASN A CA 1
ATOM 1478 C C . ASN A 1 186 ? 50.865 9.641 -79.293 1.00 81.25 186 ASN A C 1
ATOM 1480 O O . ASN A 1 186 ? 51.186 9.584 -80.481 1.00 81.25 186 ASN A O 1
ATOM 1484 N N . VAL A 1 187 ? 51.737 10.019 -78.352 1.00 79.88 187 VAL A N 1
ATOM 1485 C CA . VAL A 1 187 ? 53.143 10.351 -78.645 1.00 79.88 187 VAL A CA 1
ATOM 1486 C C . VAL A 1 187 ? 53.879 9.144 -79.228 1.00 79.88 187 VAL A C 1
ATOM 1488 O O . VAL A 1 187 ? 54.590 9.279 -80.224 1.00 79.88 187 VAL A O 1
ATOM 1491 N N . TYR A 1 188 ? 53.697 7.951 -78.657 1.00 72.75 188 TYR A N 1
ATOM 1492 C CA . TYR A 1 188 ? 54.329 6.736 -79.173 1.00 72.75 188 TYR A CA 1
ATOM 1493 C C . TYR A 1 188 ? 53.806 6.352 -80.567 1.00 72.75 188 TYR A C 1
ATOM 1495 O O . TYR A 1 188 ? 54.594 6.004 -81.449 1.00 72.75 188 TYR A O 1
ATOM 1503 N N . GLY A 1 189 ? 52.493 6.472 -80.790 1.00 69.31 189 GLY A N 1
ATOM 1504 C CA . GLY A 1 189 ? 51.851 6.270 -82.088 1.00 69.31 189 GLY A CA 1
ATOM 1505 C C . GLY A 1 189 ? 52.390 7.223 -83.155 1.00 69.31 189 GLY A C 1
ATOM 1506 O O . GLY A 1 189 ? 52.754 6.778 -84.239 1.00 69.31 189 GLY A O 1
ATOM 1507 N N . ASN A 1 190 ? 52.551 8.506 -82.827 1.00 63.00 190 ASN A N 1
ATOM 1508 C CA . ASN A 1 190 ? 53.081 9.511 -83.753 1.00 63.00 190 ASN A CA 1
ATOM 1509 C C . ASN A 1 190 ? 54.595 9.361 -84.001 1.00 63.00 190 ASN A C 1
ATOM 1511 O O . ASN A 1 190 ? 55.054 9.524 -85.129 1.00 63.00 190 ASN A O 1
ATOM 1515 N N . CYS A 1 191 ? 55.380 8.944 -83.001 1.00 56.56 191 CYS A N 1
ATOM 1516 C CA . CYS A 1 191 ? 56.800 8.610 -83.179 1.00 56.56 191 CYS A CA 1
ATOM 1517 C C . CYS A 1 191 ? 57.029 7.384 -84.087 1.00 56.56 191 CYS A C 1
ATOM 1519 O O . CYS A 1 191 ? 58.078 7.275 -84.728 1.00 56.56 191 CYS A O 1
ATOM 1521 N N . ALA A 1 192 ? 56.071 6.453 -84.155 1.00 53.34 192 ALA A N 1
ATOM 1522 C CA . ALA A 1 192 ? 56.118 5.329 -85.090 1.00 53.34 192 ALA A CA 1
ATOM 1523 C C . ALA A 1 192 ? 55.803 5.753 -86.538 1.00 53.34 192 ALA A C 1
ATOM 1525 O O . ALA A 1 192 ? 56.309 5.129 -87.472 1.00 53.34 192 ALA A O 1
ATOM 1526 N N . VAL A 1 193 ? 55.028 6.826 -86.728 1.00 48.81 193 VAL A N 1
ATOM 1527 C CA . VAL A 1 193 ? 54.681 7.369 -88.052 1.00 48.81 193 VAL A CA 1
ATOM 1528 C C . VAL A 1 193 ? 55.869 8.107 -88.686 1.00 48.81 193 VAL A C 1
ATOM 1530 O O . VAL A 1 193 ? 56.103 7.949 -89.882 1.00 48.81 193 VAL A O 1
ATOM 1533 N N . ASP A 1 194 ? 56.713 8.784 -87.899 1.00 44.53 194 ASP A N 1
ATOM 1534 C CA . ASP A 1 194 ? 57.875 9.522 -88.433 1.00 44.53 194 ASP A CA 1
ATOM 1535 C C . ASP A 1 194 ? 59.107 8.654 -88.758 1.00 44.53 194 ASP A C 1
ATOM 1537 O O . ASP A 1 194 ? 59.977 9.068 -89.526 1.00 44.53 194 ASP A O 1
ATOM 1541 N N . LYS A 1 195 ? 59.202 7.424 -88.232 1.00 43.25 195 LYS A N 1
ATOM 1542 C CA . LYS A 1 195 ? 60.303 6.491 -88.567 1.00 43.25 195 LYS A CA 1
ATOM 1543 C C . LYS A 1 195 ? 59.976 5.483 -89.668 1.00 43.25 195 LYS A C 1
ATOM 1545 O O . LYS A 1 195 ? 60.882 4.787 -90.126 1.00 43.25 195 LYS A O 1
ATOM 1550 N N . TYR A 1 196 ? 58.728 5.422 -90.129 1.00 41.50 196 TYR A N 1
ATOM 1551 C CA . TYR A 1 196 ? 58.288 4.452 -91.129 1.00 41.50 196 TYR A CA 1
ATOM 1552 C C . TYR A 1 196 ? 57.517 5.088 -92.286 1.00 41.50 196 TYR A C 1
ATOM 1554 O O . TYR A 1 196 ? 56.469 4.597 -92.691 1.00 41.50 196 TYR A O 1
ATOM 1562 N N . GLY A 1 197 ? 58.133 6.051 -92.971 1.00 40.84 197 GLY A N 1
ATOM 1563 C CA . GLY A 1 197 ? 57.804 6.343 -94.374 1.00 40.84 197 GLY A CA 1
ATOM 1564 C C . GLY A 1 197 ? 58.139 5.199 -95.358 1.00 40.84 197 GLY A C 1
ATOM 1565 O O . GLY A 1 197 ? 58.326 5.460 -96.540 1.00 40.84 197 GLY A O 1
ATOM 1566 N N . SER A 1 198 ? 58.288 3.943 -94.900 1.00 42.72 198 SER A N 1
ATOM 1567 C CA . SER A 1 198 ? 58.713 2.810 -95.746 1.00 42.72 198 SER A CA 1
ATOM 1568 C C . SER A 1 198 ? 58.227 1.404 -95.315 1.00 42.72 198 SER A C 1
ATOM 1570 O O . SER A 1 198 ? 58.455 0.445 -96.040 1.00 42.72 198 SER A O 1
ATOM 1572 N N . TYR A 1 199 ? 57.502 1.221 -94.199 1.00 43.09 199 TYR A N 1
ATOM 1573 C CA . TYR A 1 199 ? 56.948 -0.107 -93.822 1.00 43.09 199 TYR A CA 1
ATOM 1574 C C . TYR A 1 199 ? 55.523 -0.013 -93.235 1.00 43.09 199 TYR A C 1
ATOM 1576 O O . TYR A 1 199 ? 55.211 -0.590 -92.195 1.00 43.09 199 TYR A O 1
ATOM 1584 N N . GLY A 1 200 ? 54.645 0.739 -93.904 1.00 43.31 200 GLY A N 1
ATOM 1585 C CA . GLY A 1 200 ? 53.308 1.099 -93.409 1.00 43.31 200 GLY A CA 1
ATOM 1586 C C . GLY A 1 200 ? 52.216 0.016 -93.418 1.00 43.31 200 GLY A C 1
ATOM 1587 O O . GLY A 1 200 ? 51.190 0.230 -92.789 1.00 43.31 200 GLY A O 1
ATOM 1588 N N . ASP A 1 201 ? 52.391 -1.156 -94.041 1.00 44.94 201 ASP A N 1
ATOM 1589 C CA . ASP A 1 201 ? 51.226 -2.024 -94.348 1.00 44.94 201 ASP A CA 1
ATOM 1590 C C . ASP A 1 201 ? 51.063 -3.312 -93.511 1.00 44.94 201 ASP A C 1
ATOM 1592 O O . ASP A 1 201 ? 50.102 -4.069 -93.703 1.00 44.94 201 ASP A O 1
ATOM 1596 N N . ALA A 1 202 ? 51.953 -3.592 -92.551 1.00 46.12 202 ALA A N 1
ATOM 1597 C CA . ALA A 1 202 ? 51.918 -4.860 -91.803 1.00 46.12 202 ALA A CA 1
ATOM 1598 C C . ALA A 1 202 ? 51.417 -4.756 -90.347 1.00 46.12 202 ALA A C 1
ATOM 1600 O O . ALA A 1 202 ? 50.853 -5.721 -89.830 1.00 46.12 202 ALA A O 1
ATOM 1601 N N . LEU A 1 203 ? 51.576 -3.608 -89.680 1.00 46.03 203 LEU A N 1
ATOM 1602 C CA . LEU A 1 203 ? 51.289 -3.465 -88.241 1.00 46.03 203 LEU A CA 1
ATOM 1603 C C . LEU A 1 203 ? 49.868 -2.966 -87.920 1.00 46.03 203 LEU A C 1
ATOM 1605 O O . LEU A 1 203 ? 49.347 -3.263 -86.843 1.00 46.03 203 LEU A O 1
ATOM 1609 N N . ASP A 1 204 ? 49.190 -2.321 -88.873 1.00 48.19 204 ASP A N 1
ATOM 1610 C CA . ASP A 1 204 ? 47.864 -1.718 -88.650 1.00 48.19 204 ASP A CA 1
ATOM 1611 C C . ASP A 1 204 ? 46.728 -2.760 -88.496 1.00 48.19 204 ASP A C 1
ATOM 1613 O O . ASP A 1 204 ? 45.668 -2.508 -87.920 1.00 48.19 204 ASP A O 1
ATOM 1617 N N . ARG A 1 205 ? 46.969 -4.010 -88.920 1.00 45.75 205 ARG A N 1
ATOM 1618 C CA . ARG A 1 205 ? 46.002 -5.114 -88.765 1.00 45.75 205 ARG A CA 1
ATOM 1619 C C . ARG A 1 205 ? 46.022 -5.793 -87.394 1.00 45.75 205 ARG A C 1
ATOM 1621 O O . ARG A 1 205 ? 45.030 -6.432 -87.041 1.00 45.75 205 ARG A O 1
ATOM 1628 N N . ASN A 1 206 ? 47.101 -5.666 -86.617 1.00 43.47 206 ASN A N 1
ATOM 1629 C CA . ASN A 1 206 ? 47.205 -6.342 -85.318 1.00 43.47 206 ASN A CA 1
ATOM 1630 C C . ASN A 1 206 ? 46.718 -5.468 -84.153 1.00 43.47 206 ASN A C 1
ATOM 1632 O O . ASN A 1 206 ? 46.079 -5.983 -83.236 1.00 43.47 206 ASN A O 1
ATOM 1636 N N . ASN A 1 207 ? 46.897 -4.145 -84.226 1.00 42.81 207 ASN A N 1
ATOM 1637 C CA . ASN A 1 207 ? 46.451 -3.242 -83.160 1.00 42.81 207 ASN A CA 1
ATOM 1638 C C . ASN A 1 207 ? 44.921 -3.075 -83.104 1.00 42.81 207 ASN A C 1
ATOM 1640 O O . ASN A 1 207 ? 44.360 -2.999 -82.009 1.00 42.81 207 ASN A O 1
ATOM 1644 N N . ARG A 1 208 ? 44.205 -3.169 -84.240 1.00 39.81 208 ARG A N 1
ATOM 1645 C CA . ARG A 1 208 ? 42.724 -3.204 -84.236 1.00 39.81 208 ARG A CA 1
ATOM 1646 C C . ARG A 1 208 ? 42.136 -4.447 -83.556 1.00 39.81 208 ARG A C 1
ATOM 1648 O O . ARG A 1 208 ? 41.014 -4.389 -83.062 1.00 39.81 208 ARG A O 1
ATOM 1655 N N . LYS A 1 209 ? 42.873 -5.563 -83.478 1.00 41.44 209 LYS A N 1
ATOM 1656 C CA . LYS A 1 209 ? 42.409 -6.781 -82.783 1.00 41.44 209 LYS A CA 1
ATOM 1657 C C . LYS A 1 209 ? 42.550 -6.710 -81.264 1.00 41.44 209 LYS A C 1
ATOM 1659 O O . LYS A 1 209 ? 41.843 -7.436 -80.569 1.00 41.44 209 LYS A O 1
ATOM 1664 N N . ILE A 1 210 ? 43.436 -5.859 -80.748 1.00 41.41 210 ILE A N 1
ATOM 1665 C CA . ILE A 1 210 ? 43.667 -5.738 -79.304 1.00 41.41 210 ILE A CA 1
ATOM 1666 C C . ILE A 1 210 ? 42.656 -4.765 -78.681 1.00 41.41 210 ILE A C 1
ATOM 1668 O O . ILE A 1 210 ? 42.094 -5.076 -77.633 1.00 41.41 210 ILE A O 1
ATOM 1672 N N . PHE A 1 211 ? 42.310 -3.670 -79.369 1.00 34.25 211 PHE A N 1
ATOM 1673 C CA . PHE A 1 211 ? 41.296 -2.727 -78.877 1.00 34.25 211 PHE A CA 1
ATOM 1674 C C . PHE A 1 211 ? 39.869 -3.300 -78.870 1.00 34.25 211 PHE A C 1
ATOM 1676 O O . PHE A 1 211 ? 39.114 -3.050 -77.934 1.00 34.25 211 PHE A O 1
ATOM 1683 N N . LEU A 1 212 ? 39.518 -4.165 -79.829 1.00 37.28 212 LEU A N 1
ATOM 1684 C CA . LEU A 1 212 ? 38.213 -4.845 -79.835 1.00 37.28 212 LEU A CA 1
ATOM 1685 C C . LEU A 1 212 ? 38.086 -5.965 -78.786 1.00 37.28 212 LEU A C 1
ATOM 1687 O O . LEU A 1 212 ? 36.988 -6.457 -78.568 1.00 37.28 212 LEU A O 1
ATOM 1691 N N . ARG A 1 213 ? 39.171 -6.369 -78.104 1.00 36.88 213 ARG A N 1
ATOM 1692 C CA . ARG A 1 213 ? 39.112 -7.346 -76.996 1.00 36.88 213 ARG A CA 1
ATOM 1693 C C . ARG A 1 213 ? 39.107 -6.720 -75.601 1.00 36.88 213 ARG A C 1
ATOM 1695 O O . ARG A 1 213 ? 38.855 -7.437 -74.634 1.00 36.88 213 ARG A O 1
ATOM 1702 N N . ALA A 1 214 ? 39.378 -5.421 -75.487 1.00 36.50 214 ALA A N 1
ATOM 1703 C CA . ALA A 1 214 ? 39.306 -4.692 -74.220 1.00 36.50 214 ALA A CA 1
ATOM 1704 C C . ALA A 1 214 ? 37.923 -4.055 -73.978 1.00 36.50 214 ALA A C 1
ATOM 1706 O O . ALA A 1 214 ? 37.554 -3.854 -72.827 1.00 36.50 214 ALA A O 1
ATOM 1707 N N . GLY A 1 215 ? 37.135 -3.822 -75.038 1.00 35.56 215 GLY A N 1
ATOM 1708 C CA . GLY A 1 215 ? 35.774 -3.270 -74.953 1.00 35.56 215 GLY A CA 1
ATOM 1709 C C . GLY A 1 215 ? 34.689 -4.229 -74.436 1.00 35.56 215 GLY A C 1
ATOM 1710 O O . GLY A 1 215 ? 33.614 -3.767 -74.074 1.00 35.56 215 GLY A O 1
ATOM 1711 N N . ASP A 1 216 ? 34.973 -5.534 -74.336 1.00 37.56 216 ASP A N 1
ATOM 1712 C CA . ASP A 1 216 ? 33.990 -6.561 -73.934 1.00 37.56 216 ASP A CA 1
ATOM 1713 C C . ASP A 1 216 ? 34.182 -7.099 -72.507 1.00 37.56 216 ASP A C 1
ATOM 1715 O O . ASP A 1 216 ? 33.496 -8.031 -72.082 1.00 37.56 216 ASP A O 1
ATOM 1719 N N . ARG A 1 217 ? 35.078 -6.505 -71.712 1.00 39.19 217 ARG A N 1
ATOM 1720 C CA . ARG A 1 217 ? 35.020 -6.669 -70.255 1.00 39.19 217 ARG A CA 1
ATOM 1721 C C . ARG A 1 217 ? 34.389 -5.433 -69.655 1.00 39.19 217 ARG A C 1
ATOM 1723 O O . ARG A 1 217 ? 35.063 -4.589 -69.078 1.00 39.19 217 ARG A O 1
ATOM 1730 N N . ALA A 1 218 ? 33.064 -5.395 -69.787 1.00 38.69 218 ALA A N 1
ATOM 1731 C CA . ALA A 1 218 ? 32.199 -4.702 -68.856 1.00 38.69 218 ALA A CA 1
ATOM 1732 C C . ALA A 1 218 ? 32.759 -4.911 -67.446 1.00 38.69 218 ALA A C 1
ATOM 1734 O O . ALA A 1 218 ? 32.769 -6.030 -66.919 1.00 38.69 218 ALA A O 1
ATOM 1735 N N . TRP A 1 219 ? 33.254 -3.834 -66.846 1.00 34.03 219 TRP A N 1
ATOM 1736 C CA . TRP A 1 219 ? 33.328 -3.754 -65.404 1.00 34.03 219 TRP A CA 1
ATOM 1737 C C . TRP A 1 219 ? 31.872 -3.696 -64.957 1.00 34.03 219 TRP A C 1
ATOM 1739 O O . TRP A 1 219 ? 31.252 -2.640 -64.874 1.00 34.03 219 TRP A O 1
ATOM 1749 N N . ALA A 1 220 ? 31.268 -4.878 -64.834 1.00 31.67 220 ALA A N 1
ATOM 1750 C CA . ALA A 1 220 ? 30.003 -5.017 -64.161 1.00 31.67 220 ALA A CA 1
ATOM 1751 C C . ALA A 1 220 ? 30.217 -4.403 -62.775 1.00 31.67 220 ALA A C 1
ATOM 1753 O O . ALA A 1 220 ? 31.129 -4.857 -62.072 1.00 31.67 220 ALA A O 1
ATOM 1754 N N . PRO A 1 221 ? 29.420 -3.408 -62.349 1.00 34.72 221 PRO A N 1
ATOM 1755 C CA . PRO A 1 221 ? 29.327 -3.157 -60.931 1.00 34.72 221 PRO A CA 1
ATOM 1756 C C . PRO A 1 221 ? 28.822 -4.479 -60.368 1.00 34.72 221 PRO A C 1
ATOM 1758 O O . PRO A 1 221 ? 27.705 -4.915 -60.659 1.00 34.72 221 PRO A O 1
ATOM 1761 N N . ARG A 1 222 ? 29.688 -5.188 -59.639 1.00 33.19 222 ARG A N 1
ATOM 1762 C CA . ARG A 1 222 ? 29.245 -6.258 -58.762 1.00 33.19 222 ARG A CA 1
ATOM 1763 C C . ARG A 1 222 ? 28.369 -5.544 -57.746 1.00 33.19 222 ARG A C 1
ATOM 1765 O O . ARG A 1 222 ? 28.843 -5.045 -56.733 1.00 33.19 222 ARG A O 1
ATOM 1772 N N . ALA A 1 223 ? 27.084 -5.461 -58.064 1.00 37.78 223 ALA A N 1
ATOM 1773 C CA . ALA A 1 223 ? 26.024 -5.290 -57.104 1.00 37.78 223 ALA A CA 1
ATOM 1774 C C . ALA A 1 223 ? 26.032 -6.548 -56.228 1.00 37.78 223 ALA A C 1
ATOM 1776 O O . ALA A 1 223 ? 25.146 -7.392 -56.292 1.00 37.78 223 ALA A O 1
ATOM 1777 N N . GLU A 1 224 ? 27.064 -6.688 -55.399 1.00 31.09 224 GLU A N 1
ATOM 1778 C CA . GLU A 1 224 ? 26.910 -7.343 -54.118 1.00 31.09 224 GLU A CA 1
ATOM 1779 C C . GLU A 1 224 ? 26.176 -6.333 -53.236 1.00 31.09 224 GLU A C 1
ATOM 1781 O O . GLU A 1 224 ? 26.728 -5.734 -52.320 1.00 31.09 224 GLU A O 1
ATOM 1786 N N . HIS A 1 225 ? 24.878 -6.169 -53.511 1.00 38.69 225 HIS A N 1
ATOM 1787 C CA . HIS A 1 225 ? 23.917 -5.900 -52.456 1.00 38.69 225 HIS A CA 1
ATOM 1788 C C . HIS A 1 225 ? 23.917 -7.128 -51.539 1.00 38.69 225 HIS A C 1
ATOM 1790 O O . HIS A 1 225 ? 22.995 -7.934 -51.530 1.00 38.69 225 HIS A O 1
ATOM 1796 N N . LYS A 1 226 ? 24.977 -7.275 -50.744 1.00 31.20 226 LYS A N 1
ATOM 1797 C CA . LYS A 1 226 ? 24.817 -7.766 -49.388 1.00 31.20 226 LYS A CA 1
ATOM 1798 C C . LYS A 1 226 ? 24.452 -6.544 -48.567 1.00 31.20 226 LYS A C 1
ATOM 1800 O O . LYS A 1 226 ? 25.276 -5.967 -47.868 1.00 31.20 226 LYS A O 1
ATOM 1805 N N . PHE A 1 227 ? 23.179 -6.164 -48.672 1.00 29.23 227 PHE A N 1
ATOM 1806 C CA . PHE A 1 227 ? 22.490 -5.747 -47.467 1.00 29.23 227 PHE A CA 1
ATOM 1807 C C . PHE A 1 227 ? 22.716 -6.889 -46.475 1.00 29.23 227 PHE A C 1
ATOM 1809 O O . PHE A 1 227 ? 22.170 -7.980 -46.627 1.00 29.23 227 PHE A O 1
ATOM 1816 N N . LEU A 1 228 ? 23.609 -6.672 -45.515 1.00 30.64 228 LEU A N 1
ATOM 1817 C CA . LEU A 1 228 ? 23.433 -7.298 -44.223 1.00 30.64 228 LEU A CA 1
ATOM 1818 C C . LEU A 1 228 ? 22.062 -6.809 -43.758 1.00 30.64 228 LEU A C 1
ATOM 1820 O O . LEU A 1 228 ? 21.911 -5.668 -43.329 1.00 30.64 228 LEU A O 1
ATOM 1824 N N . GLU A 1 229 ? 21.055 -7.663 -43.928 1.00 31.05 229 GLU A N 1
ATOM 1825 C CA . GLU A 1 229 ? 19.882 -7.672 -43.071 1.00 31.05 229 GLU A CA 1
ATOM 1826 C C . GLU A 1 229 ? 20.396 -7.847 -41.638 1.00 31.05 229 GLU A C 1
ATOM 1828 O O . GLU A 1 229 ? 20.455 -8.946 -41.090 1.00 31.05 229 GLU A O 1
ATOM 1833 N N . VAL A 1 230 ? 20.812 -6.747 -41.013 1.00 31.56 230 VAL A N 1
ATOM 1834 C CA . VAL A 1 230 ? 20.635 -6.617 -39.577 1.00 31.56 230 VAL A CA 1
ATOM 1835 C C . VAL A 1 230 ? 19.143 -6.404 -39.426 1.00 31.56 230 VAL A C 1
ATOM 1837 O O . VAL A 1 230 ? 18.621 -5.316 -39.663 1.00 31.56 230 VAL A O 1
ATOM 1840 N N . GLY A 1 231 ? 18.452 -7.507 -39.147 1.00 30.45 231 GLY A N 1
ATOM 1841 C CA . GLY A 1 231 ? 17.045 -7.509 -38.811 1.00 30.45 231 GLY A CA 1
ATOM 1842 C C . GLY A 1 231 ? 16.800 -6.513 -37.688 1.00 30.45 231 GLY A C 1
ATOM 1843 O O . GLY A 1 231 ? 17.073 -6.782 -36.521 1.00 30.45 231 GLY A O 1
ATOM 1844 N N . ILE A 1 232 ? 16.256 -5.360 -38.058 1.00 30.95 232 ILE A N 1
ATOM 1845 C CA . ILE A 1 232 ? 15.497 -4.513 -37.160 1.00 30.95 232 ILE A CA 1
ATOM 1846 C C . ILE A 1 232 ? 14.222 -5.303 -36.850 1.00 30.95 232 ILE A C 1
ATOM 1848 O O . ILE A 1 232 ? 13.229 -5.242 -37.573 1.00 30.95 232 ILE A O 1
ATOM 1852 N N . ILE A 1 233 ? 14.255 -6.093 -35.776 1.00 31.33 233 ILE A N 1
ATOM 1853 C CA . ILE A 1 233 ? 13.033 -6.525 -35.106 1.00 31.33 233 ILE A CA 1
ATOM 1854 C C . ILE A 1 233 ? 12.542 -5.304 -34.321 1.00 31.33 233 ILE A C 1
ATOM 1856 O O . ILE A 1 233 ? 12.859 -5.122 -33.150 1.00 31.33 233 ILE A O 1
ATOM 1860 N N . ILE A 1 234 ? 11.767 -4.442 -34.983 1.00 30.48 234 ILE A N 1
ATOM 1861 C CA . ILE A 1 234 ? 10.784 -3.612 -34.284 1.00 30.48 234 ILE A CA 1
ATOM 1862 C C . ILE A 1 234 ? 9.648 -4.564 -33.912 1.00 30.48 234 ILE A C 1
ATOM 1864 O O . ILE A 1 234 ? 8.730 -4.807 -34.696 1.00 30.48 234 ILE A O 1
ATOM 1868 N N . THR A 1 235 ? 9.697 -5.129 -32.708 1.00 32.72 235 THR A N 1
ATOM 1869 C CA . THR A 1 235 ? 8.475 -5.605 -32.059 1.00 32.72 235 THR A CA 1
ATOM 1870 C C . THR A 1 235 ? 7.705 -4.377 -31.598 1.00 32.72 235 THR A C 1
ATOM 1872 O O . THR A 1 235 ? 7.868 -3.894 -30.481 1.00 32.72 235 THR A O 1
ATOM 1875 N N . SER A 1 236 ? 6.864 -3.860 -32.491 1.00 30.81 236 SER A N 1
ATOM 1876 C CA . SER A 1 236 ? 5.720 -3.045 -32.107 1.00 30.81 236 SER A CA 1
ATOM 1877 C C . SER A 1 236 ? 4.696 -3.961 -31.435 1.00 30.81 236 SER A C 1
ATOM 1879 O O . SER A 1 236 ? 3.789 -4.507 -32.058 1.00 30.81 236 SER A O 1
ATOM 1881 N N . THR A 1 237 ? 4.832 -4.158 -30.128 1.00 35.06 237 THR A N 1
ATOM 1882 C CA . THR A 1 237 ? 3.678 -4.488 -29.288 1.00 35.06 237 THR A CA 1
ATOM 1883 C C . THR A 1 237 ? 3.091 -3.188 -28.777 1.00 35.06 237 THR A C 1
ATOM 1885 O O . THR A 1 237 ? 3.182 -2.877 -27.597 1.00 35.06 237 THR A O 1
ATOM 1888 N N . ASP A 1 238 ? 2.483 -2.437 -29.695 1.00 32.81 238 ASP A N 1
ATOM 1889 C CA . ASP A 1 238 ? 1.449 -1.479 -29.339 1.00 32.81 238 ASP A CA 1
ATOM 1890 C C . ASP A 1 238 ? 0.106 -2.049 -29.809 1.00 32.81 238 ASP A C 1
ATOM 1892 O O . ASP A 1 238 ? -0.323 -1.939 -30.959 1.00 32.81 238 ASP A O 1
ATOM 1896 N N . ARG A 1 239 ? -0.511 -2.805 -28.901 1.00 35.31 239 ARG A N 1
ATOM 1897 C CA . ARG A 1 239 ? -1.910 -3.218 -28.962 1.00 35.31 239 ARG A CA 1
ATOM 1898 C C . ARG A 1 239 ? -2.502 -2.943 -27.588 1.00 35.31 239 ARG A C 1
ATOM 1900 O O . ARG A 1 239 ? -2.558 -3.842 -26.756 1.00 35.31 239 ARG A O 1
ATOM 1907 N N . ARG A 1 240 ? -3.020 -1.729 -27.414 1.00 32.88 240 ARG A N 1
ATOM 1908 C CA . ARG A 1 240 ? -4.453 -1.451 -27.185 1.00 32.88 240 ARG A CA 1
ATOM 1909 C C . ARG A 1 240 ? -4.621 -0.233 -26.284 1.00 32.88 240 ARG A C 1
ATOM 1911 O O . ARG A 1 240 ? -4.567 -0.326 -25.066 1.00 32.88 240 ARG A O 1
ATOM 1918 N N . SER A 1 241 ? -5.007 0.863 -26.914 1.00 38.59 241 SER A N 1
ATOM 1919 C CA . SER A 1 241 ? -6.037 1.746 -26.380 1.00 38.59 241 SER A CA 1
ATOM 1920 C C . SER A 1 241 ? -7.150 1.838 -27.425 1.00 38.59 241 SER A C 1
ATOM 1922 O O . SER A 1 241 ? -7.008 2.508 -28.440 1.00 38.59 241 SER A O 1
ATOM 1924 N N . ILE A 1 242 ? -8.241 1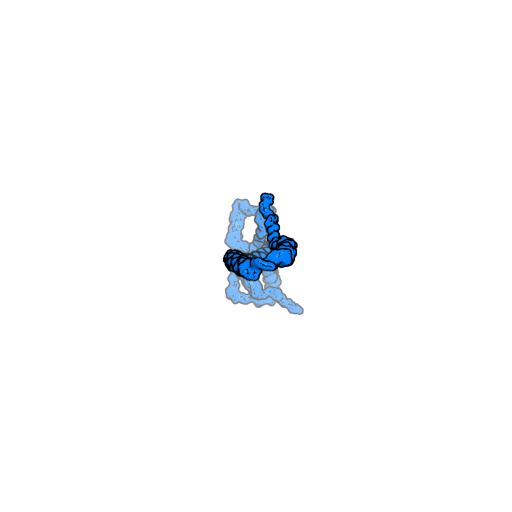.102 -27.198 1.00 36.94 242 ILE A N 1
ATOM 1925 C CA . ILE A 1 242 ? -9.572 1.386 -27.750 1.00 36.94 242 ILE A CA 1
ATOM 1926 C C . ILE A 1 242 ? -10.570 1.040 -26.637 1.00 36.94 242 ILE A C 1
ATOM 1928 O O . ILE A 1 242 ? -10.640 -0.125 -26.250 1.00 36.94 242 ILE A O 1
ATOM 1932 N N . SER A 1 243 ? -11.224 2.101 -26.145 1.00 39.06 243 SER A N 1
ATOM 1933 C CA . SER A 1 243 ? -12.532 2.221 -25.463 1.00 39.06 243 SER A CA 1
ATOM 1934 C C . SER A 1 243 ? -13.028 1.091 -24.564 1.00 39.06 243 SER A C 1
ATOM 1936 O O . SER A 1 243 ? -13.349 0.012 -25.112 1.00 39.06 243 SER A O 1
#

Radius of gyration: 58.23 Å; chains: 1; bounding box: 106×46×157 Å

InterPro domains:
  IPR026206 HAUS augmin-like complex subunit 3 [PTHR19378] (11-188)
  IPR032733 HAUS augmin-like complex subunit 3, N-terminal [PF14932] (30-191)

Foldseek 3Di:
DDPDLPDAQVRLVVVCVLLVHDPVPDGCVVVCPDPVRVVVSVCCSVPVDSPPDQDPVRVVVVVVCVVVVNDDDPVVVVVVVVVVCVVPPLDDDPPNPVSVVVSVVVVVVVVVVVVVVVVVVVVVVVVVVVVVVVVVVVVVVVVVVVVVVVVVVVVVVVVVVVVVVVVVVVVVVVVVVVVVVVVVVVVVVVVVVVVPPPPPDDPVVPVVVVVVVVVPPPPPPPPPPPPPPPPPPPPPPPDDDDD

pLDDT: mean 74.54, std 22.62, range [27.81, 97.94]

Organism: NCBI:txid348720